Protein AF-A0A2R5L8W6-F1 (afdb_monomer)

pLDDT: mean 77.62, std 15.62, range [35.34, 93.81]

Solvent-accessible surface area (backbone atoms only — not comparable to full-atom values): 10850 Å² total; per-residue (Å²): 130,84,73,68,53,49,71,61,76,49,50,45,57,88,49,76,45,37,37,31,41,40,37,32,35,54,76,73,83,66,64,42,39,27,33,34,40,26,25,71,45,68,29,75,45,96,88,33,14,47,24,44,33,36,30,36,27,50,77,56,80,77,64,93,88,50,77,56,64,68,46,95,62,47,77,46,25,40,72,29,39,31,31,50,84,51,70,56,38,39,36,39,35,35,91,88,49,34,57,28,39,36,34,74,76,45,78,44,87,76,43,31,38,24,29,41,38,33,53,35,80,48,97,57,76,28,49,38,36,35,34,44,70,54,44,70,83,68,76,52,54,70,70,58,48,52,55,54,44,46,52,48,53,54,49,43,53,59,54,54,69,72,49,64,74,73,75,61,67,43,76,44,73,28,60,48,88,82,56,67,78,77,80,51,60,71,59,35,51,55,38,22,60,62,70,74,113

Organism: NCBI:txid34597

Secondary structure (DSSP, 8-state):
-----HHHHT--TT---EEEEEEE--SS-PPTT-EEEEESS-TTSTT-EEEEEEEE-------SS------SS-EEEEEEEEEESSSSEEEEEETTTEEEEEEEEEEETTTEEEEEEEETT-SSEEEEEEEES-GGGGT--HHHHHHHHHHHHHHHHHHHTTS-TTTT---EE-S-TTS-SPPPHHHHHHHHHHTT-

Sequence (197 aa):
TDTLEGKKSIGSQDENAIYKLQISTQDGHVEPCLFMSAPNKDPSEEEGADYLWGYKGHMTHE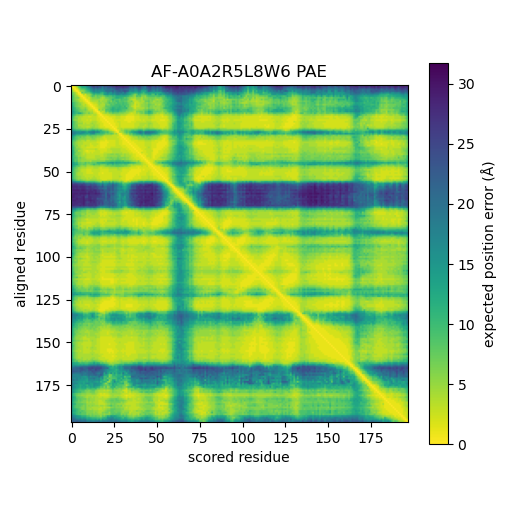ACGHTYYITNGSWYGMIGKVRFENNENITYENNEHGNTTIKLLYYIDRICYVSLRFGGNYNGTYLDLWKYTNPDETGIDWRTQLKKYKCCSDAFQVELAKFPKCPRTEVNDVENSLCGTYPNLTYVSELAELGQQ

Nearest PDB structures (foldseek):
  1gm6-assembly1_A  TM=6.056E-01  e=4.583E-04  Sus scrofa
  2rd7-assembly1_C  TM=6.405E-01  e=3.869E-03  unclassified
  1obu-assembly1_B  TM=6.167E-01  e=5.994E-03  Homarus gammarus
  1s2p-assembly1_B  TM=6.120E-01  e=6.686E-03  Homarus gammarus
  1h91-assembly1_A  TM=5.935E-01  e=6.686E-03  Homarus gammarus

Foldseek 3Di:
DPLPQPQQQLHALPDFWKKWWFKKLDDAEDAARKIKHRFNHRQAPPVGTKIKIWGFADDDDDDPPGDYGHDPRDIAMAIWGWHDPDRFWIWIADDPFGTKIWGWDDDDGQAKTWIWIDDGPDDDIMIIIIGMDCCVVVVDDPVVSVVVNVVRVVSSVVVLVVDDPVVHRDMDRSDDPSSPDDDTPVVSVVNRVVVVD

Radius of gyration: 16.29 Å; Cα contacts (8 Å, |Δi|>4): 423; chains: 1; bounding box: 47×41×40 Å

InterPro domains:
  IPR012674 Calycin [G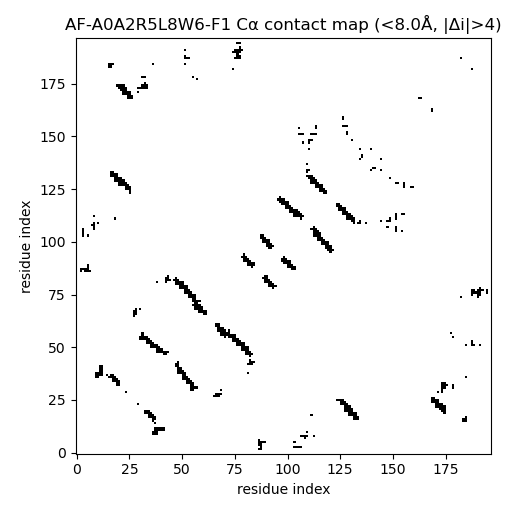3DSA:2.40.128.20] (1-180)

Mean predicted aligned error: 8.38 Å

Structure (mmCIF, N/CA/C/O backbone):
data_AF-A0A2R5L8W6-F1
#
_entry.id   AF-A0A2R5L8W6-F1
#
loop_
_atom_site.group_PDB
_atom_site.id
_atom_site.type_symbol
_atom_site.label_atom_id
_atom_site.label_alt_id
_atom_site.label_comp_id
_atom_site.label_asym_id
_atom_site.label_entity_id
_atom_site.label_seq_id
_atom_site.pdbx_PDB_ins_code
_atom_site.Cartn_x
_atom_site.Cartn_y
_atom_site.Cartn_z
_atom_site.occupancy
_atom_site.B_iso_or_equiv
_atom_site.auth_seq_id
_atom_site.auth_comp_id
_atom_site.auth_asym_id
_atom_site.auth_atom_id
_atom_site.pdbx_PDB_model_num
ATOM 1 N N . THR A 1 1 ? -21.621 -6.095 -10.387 1.00 35.34 1 THR A N 1
ATOM 2 C CA . THR A 1 1 ? -20.324 -5.407 -10.501 1.00 35.34 1 THR A CA 1
ATOM 3 C C . THR A 1 1 ? -20.011 -4.909 -9.122 1.00 35.34 1 THR A C 1
ATOM 5 O O . THR A 1 1 ? -20.560 -3.891 -8.726 1.00 35.34 1 THR A O 1
ATOM 8 N N . ASP A 1 2 ? -19.261 -5.696 -8.354 1.00 41.53 2 ASP A N 1
ATOM 9 C CA . ASP A 1 2 ? -18.829 -5.271 -7.025 1.00 41.53 2 ASP A CA 1
ATOM 10 C C . ASP A 1 2 ? -17.912 -4.072 -7.238 1.00 41.53 2 ASP A C 1
ATOM 12 O O . ASP A 1 2 ? -16.816 -4.202 -7.783 1.00 41.53 2 ASP A O 1
ATOM 16 N N . THR A 1 3 ? -18.419 -2.879 -6.941 1.00 51.47 3 THR A N 1
ATOM 17 C CA . THR A 1 3 ? -17.609 -1.669 -6.880 1.00 51.47 3 THR A CA 1
ATOM 18 C C . THR A 1 3 ? -16.516 -1.954 -5.866 1.00 51.47 3 THR A C 1
ATOM 20 O O . THR A 1 3 ? -16.817 -2.121 -4.688 1.00 51.47 3 THR A O 1
ATOM 23 N N . LEU A 1 4 ? -15.269 -2.094 -6.318 1.00 59.22 4 LEU A N 1
ATOM 24 C CA . LEU A 1 4 ? -14.115 -2.126 -5.427 1.00 59.22 4 LEU A CA 1
ATOM 25 C C . LEU A 1 4 ? -14.164 -0.823 -4.628 1.00 59.22 4 LEU A C 1
ATOM 27 O O . LEU A 1 4 ? -13.947 0.253 -5.176 1.00 59.22 4 LEU A O 1
ATOM 31 N N . GLU A 1 5 ? -14.576 -0.902 -3.366 1.00 66.19 5 GLU A N 1
ATOM 32 C CA . GLU A 1 5 ? -14.831 0.286 -2.560 1.00 66.19 5 GLU A CA 1
ATOM 33 C C . GLU A 1 5 ? -13.496 0.883 -2.115 1.00 66.19 5 GLU A C 1
ATOM 35 O O . GLU A 1 5 ? -12.939 0.476 -1.094 1.00 66.19 5 GLU A O 1
ATOM 40 N N . GLY A 1 6 ? -13.001 1.873 -2.867 1.00 61.97 6 GLY A N 1
ATOM 41 C CA . GLY A 1 6 ? -11.773 2.605 -2.543 1.00 61.97 6 GLY A CA 1
ATOM 42 C C . GLY A 1 6 ? -11.716 3.102 -1.100 1.00 61.97 6 GLY A C 1
ATOM 43 O O . GLY A 1 6 ? -10.672 3.058 -0.458 1.00 61.97 6 GLY A O 1
ATOM 44 N N . LYS A 1 7 ? -12.873 3.483 -0.549 1.00 65.62 7 LYS A N 1
ATOM 45 C CA . LYS A 1 7 ? -13.021 3.885 0.855 1.00 65.62 7 LYS A CA 1
ATOM 46 C C . LYS A 1 7 ? -12.620 2.806 1.855 1.00 65.62 7 LYS A C 1
ATOM 48 O O . LYS A 1 7 ? -12.016 3.131 2.867 1.00 65.62 7 LYS A O 1
ATOM 53 N N . LYS A 1 8 ? -12.929 1.537 1.591 1.00 72.00 8 LYS A N 1
ATOM 54 C CA . LYS A 1 8 ? -12.602 0.458 2.531 1.00 72.00 8 LYS A CA 1
ATOM 55 C C . LYS A 1 8 ? -11.127 0.061 2.453 1.00 72.00 8 LYS A C 1
ATOM 57 O O . LYS A 1 8 ? -10.540 -0.304 3.468 1.00 72.00 8 LYS A O 1
ATOM 62 N N . SER A 1 9 ? -10.494 0.172 1.282 1.00 70.00 9 SER A N 1
ATOM 63 C CA . SER A 1 9 ? -9.119 -0.314 1.098 1.00 70.00 9 SER A CA 1
ATOM 64 C C . SER A 1 9 ? -8.057 0.462 1.862 1.00 70.00 9 SER A C 1
ATOM 66 O O . SER A 1 9 ? -7.001 -0.093 2.148 1.00 70.00 9 SER A O 1
ATOM 68 N N . ILE A 1 10 ? -8.319 1.731 2.164 1.00 76.12 10 ILE A N 1
ATOM 69 C CA . ILE A 1 10 ? -7.374 2.606 2.860 1.00 76.12 10 ILE A CA 1
ATOM 70 C C . ILE A 1 10 ? -7.565 2.595 4.380 1.00 76.12 10 ILE A C 1
ATOM 72 O O . ILE A 1 10 ? -6.779 3.219 5.078 1.00 76.12 10 ILE A O 1
ATOM 76 N N . GLY A 1 11 ? -8.566 1.873 4.895 1.00 77.00 11 GLY A N 1
ATOM 77 C CA . GLY A 1 11 ? -8.888 1.829 6.323 1.00 77.00 11 GLY A CA 1
ATOM 78 C C . GLY A 1 11 ? -9.613 3.081 6.830 1.00 77.00 11 GLY A C 1
ATOM 79 O O . GLY A 1 11 ? -9.975 3.975 6.065 1.00 77.00 11 GLY A O 1
ATOM 80 N N . SER A 1 12 ? -9.849 3.132 8.141 1.00 75.94 12 SER A N 1
ATOM 81 C CA . SER A 1 12 ? -10.493 4.262 8.829 1.00 75.94 12 SER A CA 1
ATOM 82 C C . SER A 1 12 ? -9.594 4.845 9.916 1.00 75.94 12 SER A C 1
ATOM 84 O O . SER A 1 12 ? -8.743 4.130 10.433 1.00 75.94 12 SER A O 1
ATOM 86 N N . GLN A 1 13 ? -9.846 6.091 10.327 1.00 74.56 13 GLN A N 1
ATOM 87 C CA . GLN A 1 13 ? -9.069 6.805 11.356 1.00 74.56 13 GLN A CA 1
ATOM 88 C C . GLN A 1 13 ? -8.919 6.051 12.691 1.00 74.56 13 GLN A C 1
ATOM 90 O O . GLN A 1 13 ? -7.954 6.267 13.414 1.00 74.56 13 GLN A O 1
ATOM 95 N N . ASP A 1 14 ? -9.867 5.166 13.017 1.00 75.94 14 ASP A N 1
ATOM 96 C CA . ASP A 1 14 ? -9.865 4.390 14.261 1.00 75.94 14 ASP A CA 1
ATOM 97 C C . ASP A 1 14 ? -8.990 3.120 14.169 1.00 75.94 14 ASP A C 1
ATOM 99 O O . ASP A 1 14 ? -8.867 2.373 15.142 1.00 75.94 14 ASP A O 1
ATOM 103 N N . GLU A 1 15 ? -8.401 2.833 13.002 1.00 75.06 15 GLU A N 1
ATOM 104 C CA . GLU A 1 15 ? -7.530 1.675 12.802 1.00 75.06 15 GLU A CA 1
ATOM 105 C C . GLU A 1 15 ? -6.086 2.003 13.189 1.00 75.06 15 GLU A C 1
ATOM 107 O O . GLU A 1 15 ? -5.440 2.852 12.583 1.00 75.06 15 GLU A O 1
ATOM 112 N N . ASN A 1 16 ? -5.536 1.254 14.149 1.00 71.19 16 ASN A N 1
ATOM 113 C CA . ASN A 1 16 ? -4.136 1.383 14.579 1.00 71.19 16 ASN A CA 1
ATOM 114 C C . ASN A 1 16 ? -3.141 0.607 13.699 1.00 71.19 16 ASN A C 1
ATOM 116 O O . ASN A 1 16 ? -1.963 0.472 14.040 1.00 71.19 16 ASN A O 1
ATOM 120 N N . ALA A 1 17 ? -3.615 0.044 12.592 1.00 75.94 17 ALA A N 1
ATOM 121 C CA . ALA A 1 17 ? -2.830 -0.784 11.695 1.00 75.94 17 ALA A CA 1
ATOM 122 C C . ALA A 1 17 ? -2.287 0.017 10.506 1.00 75.94 17 ALA A C 1
ATOM 124 O O . ALA A 1 17 ? -2.751 1.111 10.186 1.00 75.94 17 ALA A O 1
ATOM 125 N N . ILE A 1 18 ? -1.314 -0.573 9.817 1.00 86.38 18 ILE A N 1
ATOM 126 C CA . ILE A 1 18 ? -0.737 -0.023 8.590 1.00 86.38 18 ILE A CA 1
ATOM 127 C C . ILE A 1 18 ? -0.856 -1.050 7.461 1.00 86.38 18 ILE A C 1
ATOM 129 O O . ILE A 1 18 ? -0.941 -2.262 7.688 1.00 86.38 18 ILE A O 1
ATOM 133 N N . TYR A 1 19 ? -0.810 -0.564 6.229 1.00 89.25 19 TYR A N 1
ATOM 134 C CA . TYR A 1 19 ? -0.542 -1.378 5.057 1.00 89.25 19 TYR A CA 1
ATOM 135 C C . TYR A 1 19 ? 0.935 -1.264 4.705 1.00 89.25 19 TYR A C 1
ATOM 137 O O . TYR A 1 19 ? 1.461 -0.166 4.553 1.00 89.25 19 TYR A O 1
ATOM 145 N N . LYS A 1 20 ? 1.601 -2.403 4.552 1.00 89.94 20 LYS A N 1
ATOM 146 C CA . LYS A 1 20 ? 2.987 -2.499 4.086 1.00 89.94 20 LYS A CA 1
ATOM 147 C C . LYS A 1 20 ? 3.027 -2.924 2.628 1.00 89.94 20 LYS A C 1
ATOM 149 O O . LYS A 1 20 ? 2.280 -3.824 2.221 1.00 89.94 20 LYS A O 1
ATOM 154 N N . LEU A 1 21 ? 3.911 -2.304 1.860 1.00 90.75 21 LEU A N 1
ATOM 155 C CA . LEU A 1 21 ? 4.176 -2.707 0.491 1.00 90.75 21 LEU A CA 1
ATOM 156 C C . LEU A 1 21 ? 4.924 -4.039 0.537 1.00 90.75 21 LEU A C 1
ATOM 158 O O . LEU A 1 21 ? 5.962 -4.164 1.182 1.00 90.75 21 LEU A O 1
ATOM 162 N N . GLN A 1 22 ? 4.349 -5.063 -0.082 1.00 87.88 22 GLN A N 1
ATOM 163 C CA . GLN A 1 22 ? 4.981 -6.377 -0.197 1.00 87.88 22 GLN A CA 1
ATOM 164 C C . GLN A 1 22 ? 5.775 -6.453 -1.481 1.00 87.88 22 GLN A C 1
ATOM 166 O O . GLN A 1 22 ? 6.941 -6.821 -1.485 1.00 87.88 22 GLN A O 1
ATOM 171 N N . ILE A 1 23 ? 5.096 -6.131 -2.576 1.00 87.25 23 ILE A N 1
ATOM 172 C CA . ILE A 1 23 ? 5.604 -6.338 -3.915 1.00 87.25 23 ILE A CA 1
ATOM 173 C C . ILE A 1 23 ? 5.269 -5.106 -4.735 1.00 87.25 23 ILE A C 1
ATOM 175 O O . ILE A 1 23 ? 4.120 -4.667 -4.723 1.00 87.25 23 ILE A O 1
ATOM 179 N N . SER A 1 24 ? 6.247 -4.590 -5.469 1.00 88.12 24 SER A N 1
ATOM 180 C CA . SER A 1 24 ? 6.031 -3.541 -6.460 1.00 88.12 24 SER A CA 1
ATOM 181 C C . SER A 1 24 ? 6.732 -3.883 -7.759 1.00 88.12 24 SER A C 1
ATOM 183 O O . SER A 1 24 ? 7.790 -4.514 -7.763 1.00 88.12 24 SER A O 1
ATOM 185 N N . THR A 1 25 ? 6.131 -3.445 -8.858 1.00 86.38 25 THR A N 1
ATOM 186 C CA . THR A 1 25 ? 6.745 -3.482 -10.181 1.00 86.38 25 THR A CA 1
ATOM 187 C C . THR A 1 25 ? 7.478 -2.200 -10.557 1.00 86.38 25 THR A C 1
ATOM 189 O O . THR A 1 25 ? 7.752 -1.971 -11.735 1.00 86.38 25 THR A O 1
ATOM 192 N N . GLN A 1 26 ? 7.671 -1.285 -9.609 1.00 80.19 26 GLN A N 1
ATOM 193 C CA . GLN A 1 26 ? 8.419 -0.070 -9.874 1.00 80.19 26 GLN A CA 1
ATOM 194 C C . GLN A 1 26 ? 9.879 -0.404 -10.147 1.00 80.19 26 GLN A C 1
ATOM 196 O O . GLN A 1 26 ? 10.588 -0.910 -9.279 1.00 80.19 26 GLN A O 1
ATOM 201 N N . ASP A 1 27 ? 10.309 -0.080 -11.364 1.00 67.81 27 ASP A N 1
ATOM 202 C CA . ASP A 1 27 ? 11.699 -0.186 -11.775 1.00 67.81 27 ASP A CA 1
ATOM 203 C C . ASP A 1 27 ? 12.557 0.759 -10.909 1.00 67.81 27 ASP A C 1
ATOM 205 O O . ASP A 1 27 ? 12.287 1.961 -10.808 1.00 67.81 27 ASP A O 1
ATOM 209 N N . GLY A 1 28 ? 13.605 0.223 -10.280 1.00 64.31 28 GLY A N 1
ATOM 210 C CA . GLY A 1 28 ? 14.551 0.997 -9.471 1.00 64.31 28 GLY A CA 1
ATOM 211 C C . GLY A 1 28 ? 14.084 1.317 -8.042 1.00 64.31 28 GLY A C 1
ATOM 212 O O . GLY A 1 28 ? 13.810 0.418 -7.252 1.00 64.31 28 GLY A O 1
ATOM 213 N N . HIS A 1 29 ? 14.101 2.608 -7.696 1.00 66.81 29 HIS A N 1
ATOM 214 C CA . HIS A 1 29 ? 14.052 3.191 -6.346 1.00 66.81 29 HIS A CA 1
ATOM 215 C C . HIS A 1 29 ? 12.728 2.976 -5.588 1.00 66.81 29 HIS A C 1
ATOM 217 O O . HIS A 1 29 ? 11.960 3.916 -5.419 1.00 66.81 29 HIS A O 1
ATOM 223 N N . VAL A 1 30 ? 12.446 1.756 -5.131 1.00 74.56 30 VAL A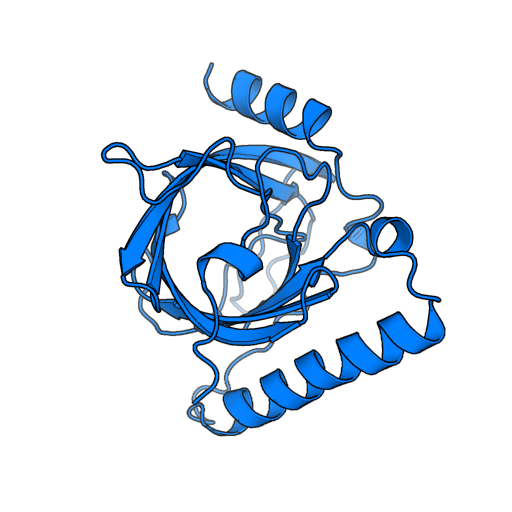 N 1
ATOM 224 C CA . VAL A 1 30 ? 11.365 1.505 -4.163 1.00 74.56 30 VAL A CA 1
ATOM 225 C C . VAL A 1 30 ? 11.926 1.570 -2.749 1.00 74.56 30 VAL A C 1
ATOM 227 O O . VAL A 1 30 ? 12.912 0.897 -2.438 1.00 74.56 30 VAL A O 1
ATOM 230 N N . GLU A 1 31 ? 11.299 2.365 -1.885 1.00 80.06 31 GLU A N 1
ATOM 231 C CA . GLU A 1 31 ? 11.703 2.481 -0.490 1.00 80.06 31 GLU A CA 1
ATOM 232 C C . GLU A 1 31 ? 11.573 1.125 0.223 1.00 80.06 31 GLU A C 1
ATOM 234 O O . GLU A 1 31 ? 10.502 0.506 0.211 1.00 80.06 31 GLU A O 1
ATOM 239 N N . PRO A 1 32 ? 12.638 0.644 0.884 1.00 78.88 32 PRO A N 1
ATOM 240 C CA . PRO A 1 32 ? 12.580 -0.612 1.610 1.00 78.88 32 PRO A CA 1
ATOM 241 C C . PRO A 1 32 ? 11.611 -0.519 2.788 1.00 78.88 32 PRO A C 1
ATOM 243 O O . PRO A 1 32 ? 11.616 0.450 3.550 1.00 78.88 32 PRO A O 1
ATOM 246 N N . CYS A 1 33 ? 10.816 -1.572 2.985 1.00 83.75 33 CYS A N 1
ATOM 247 C CA . CYS A 1 33 ? 9.858 -1.648 4.086 1.00 83.75 33 CYS A CA 1
ATOM 248 C C . CYS A 1 33 ? 8.840 -0.495 4.092 1.00 83.75 33 CYS A C 1
ATOM 250 O O . CYS A 1 33 ? 8.447 -0.025 5.162 1.00 83.75 33 CYS A O 1
ATOM 252 N N . LEU A 1 34 ? 8.450 -0.008 2.910 1.00 89.06 34 LEU A N 1
ATOM 253 C CA . LEU A 1 34 ? 7.462 1.055 2.769 1.00 89.06 34 LEU A CA 1
ATOM 254 C C . LEU A 1 34 ? 6.128 0.653 3.414 1.00 89.06 34 LEU A C 1
ATOM 256 O O . LEU A 1 34 ? 5.626 -0.460 3.220 1.00 89.06 34 LEU A O 1
ATOM 260 N N . PHE A 1 35 ? 5.528 1.580 4.151 1.00 90.75 35 PHE A N 1
ATOM 261 C CA . PHE A 1 35 ? 4.197 1.434 4.719 1.00 90.75 35 PHE A CA 1
ATOM 262 C C . PHE A 1 35 ? 3.395 2.733 4.655 1.00 90.75 35 PHE A C 1
ATOM 264 O O . PHE A 1 35 ? 3.945 3.826 4.519 1.00 90.75 35 PHE A O 1
ATOM 271 N N . MET A 1 36 ? 2.083 2.597 4.821 1.00 91.94 36 MET A N 1
ATOM 272 C CA . MET A 1 36 ? 1.131 3.692 4.976 1.00 91.94 36 MET A CA 1
ATOM 273 C C . MET A 1 36 ? 0.079 3.352 6.034 1.00 91.94 36 MET A C 1
ATOM 275 O O . MET A 1 36 ? -0.317 2.193 6.177 1.00 91.94 36 MET A O 1
ATOM 279 N N . SER A 1 37 ? -0.381 4.354 6.770 1.00 90.50 37 SER A N 1
ATOM 280 C CA . SER A 1 37 ? -1.506 4.249 7.693 1.00 90.50 37 SER A CA 1
ATOM 281 C C . SER A 1 37 ? -2.836 4.481 6.988 1.00 90.50 37 SER A C 1
ATOM 283 O O . SER A 1 37 ? -2.893 4.979 5.861 1.00 90.50 37 SER A O 1
ATOM 285 N N . ALA A 1 38 ? -3.914 4.193 7.713 1.00 88.88 38 ALA A N 1
ATOM 286 C CA . ALA A 1 38 ? -5.205 4.775 7.400 1.00 88.88 38 ALA A CA 1
ATOM 287 C C . ALA A 1 38 ? -5.172 6.312 7.521 1.00 88.88 38 ALA A C 1
ATOM 289 O O . ALA A 1 38 ? -4.348 6.854 8.273 1.00 88.88 38 ALA A O 1
ATOM 290 N N . PRO A 1 39 ? -6.033 7.026 6.778 1.00 89.44 39 PRO A N 1
ATOM 291 C CA . PRO A 1 39 ? -6.153 8.472 6.895 1.00 89.44 39 PRO A CA 1
ATOM 292 C C . PRO A 1 39 ? -6.717 8.891 8.257 1.00 89.44 39 PRO A C 1
ATOM 294 O O . PRO A 1 39 ? -7.518 8.176 8.858 1.00 89.44 39 PRO A O 1
ATOM 297 N N . ASN A 1 40 ? -6.359 10.092 8.710 1.00 88.56 40 ASN A N 1
ATOM 298 C CA . ASN A 1 40 ? -6.799 10.652 9.990 1.00 88.56 40 ASN A CA 1
ATOM 299 C C . ASN A 1 40 ? -8.264 11.130 10.017 1.00 88.56 40 ASN A C 1
ATOM 301 O O . ASN A 1 40 ? -8.747 11.493 11.085 1.00 88.56 40 ASN A O 1
ATOM 305 N N . LYS A 1 41 ? -8.948 11.157 8.866 1.00 88.50 41 LYS A N 1
ATOM 306 C CA . LYS A 1 41 ? -10.378 11.472 8.687 1.00 88.50 41 LYS A CA 1
ATOM 307 C C . LYS A 1 41 ? -10.871 10.986 7.314 1.00 88.50 41 LYS A C 1
ATOM 309 O O . LYS A 1 41 ? -10.091 10.392 6.574 1.00 88.50 41 LYS A O 1
ATOM 314 N N . ASP A 1 42 ? -12.139 11.220 6.950 1.00 85.56 42 ASP A N 1
ATOM 315 C CA . ASP A 1 42 ? -12.671 10.826 5.629 1.00 85.56 42 ASP A CA 1
ATOM 316 C C . ASP A 1 42 ? -11.988 11.632 4.493 1.00 85.56 42 ASP A C 1
ATOM 318 O O . ASP A 1 42 ? -12.163 12.850 4.410 1.00 85.56 42 ASP A O 1
ATOM 322 N N . PRO A 1 43 ? -11.255 10.986 3.564 1.00 86.19 43 PRO A N 1
ATOM 323 C CA . PRO A 1 43 ? -10.575 11.669 2.454 1.00 86.19 43 PRO A CA 1
ATOM 324 C C . PRO A 1 43 ? -11.492 12.226 1.358 1.00 86.19 43 PRO A C 1
ATOM 326 O O . PRO A 1 43 ? -10.996 12.781 0.377 1.00 86.19 43 PRO A O 1
ATOM 329 N N . SER A 1 44 ? -12.808 12.018 1.458 1.00 83.19 44 SER A N 1
ATOM 330 C CA . SER A 1 44 ? -13.798 12.629 0.558 1.00 83.19 44 SER A CA 1
ATOM 331 C C . SER A 1 44 ? -14.246 14.025 0.999 1.00 83.19 44 SER A C 1
ATOM 333 O O . SER A 1 44 ? -15.010 14.671 0.283 1.00 83.19 44 SER A O 1
ATOM 335 N N . GLU A 1 45 ? -13.771 14.506 2.151 1.00 82.50 45 GLU A N 1
ATOM 336 C CA . GLU A 1 45 ? -13.925 15.904 2.550 1.00 82.50 45 GLU A CA 1
ATOM 337 C C . GLU A 1 45 ? -13.106 16.846 1.648 1.00 82.50 45 GLU A C 1
ATOM 339 O O . GLU A 1 45 ? -12.088 16.454 1.080 1.00 82.50 45 GLU A O 1
ATOM 344 N N . GLU A 1 46 ? -13.532 18.111 1.542 1.00 76.00 46 GLU A N 1
ATOM 345 C CA . GLU A 1 46 ? -13.009 19.107 0.586 1.00 76.00 46 GLU A CA 1
ATOM 346 C C . GLU A 1 46 ? -11.480 19.292 0.645 1.00 76.00 46 GLU A C 1
ATOM 348 O O . GLU A 1 46 ? -10.826 19.495 -0.377 1.00 76.00 46 GLU A O 1
ATOM 353 N N . GLU A 1 47 ? -10.883 19.165 1.829 1.00 82.94 47 GLU A N 1
ATOM 354 C CA . GLU A 1 47 ? -9.442 19.357 2.027 1.00 82.94 47 GLU A CA 1
ATOM 355 C C . GLU A 1 47 ? -8.605 18.084 1.785 1.00 82.94 47 GLU A C 1
ATOM 357 O O . GLU A 1 47 ? -7.374 18.168 1.641 1.00 82.94 47 GLU A O 1
ATOM 362 N N . GLY A 1 48 ? -9.255 16.920 1.679 1.00 88.12 48 GLY A N 1
ATOM 363 C CA . GLY A 1 48 ? -8.639 15.601 1.827 1.00 88.12 48 GLY A CA 1
ATOM 364 C C . GLY A 1 48 ? -8.391 15.227 3.287 1.00 88.12 48 GLY A C 1
ATOM 365 O O . GLY A 1 48 ? -8.823 15.925 4.204 1.00 88.12 48 GLY A O 1
ATOM 366 N N . ALA A 1 49 ? -7.670 14.131 3.499 1.00 91.62 49 ALA A N 1
ATOM 367 C CA . ALA A 1 49 ? -7.232 13.683 4.816 1.00 91.62 49 ALA A CA 1
ATOM 368 C C . ALA A 1 49 ? -5.714 13.524 4.845 1.00 91.62 49 ALA A C 1
ATOM 370 O O . ALA A 1 49 ? -5.102 13.216 3.820 1.00 91.62 49 ALA A O 1
ATOM 371 N N . ASP A 1 50 ? -5.109 13.702 6.012 1.00 93.12 50 ASP A N 1
ATOM 372 C CA . ASP A 1 50 ? -3.696 13.393 6.170 1.00 93.12 50 ASP A CA 1
ATOM 373 C C . ASP A 1 50 ? -3.539 11.893 6.412 1.00 93.12 50 ASP A C 1
ATOM 375 O O . ASP A 1 50 ? -4.376 11.253 7.053 1.00 93.12 50 ASP A O 1
ATOM 379 N N . TYR A 1 51 ? -2.454 11.322 5.910 1.00 92.31 51 TYR A N 1
ATOM 380 C CA . TYR A 1 51 ? -2.065 9.950 6.206 1.00 92.31 51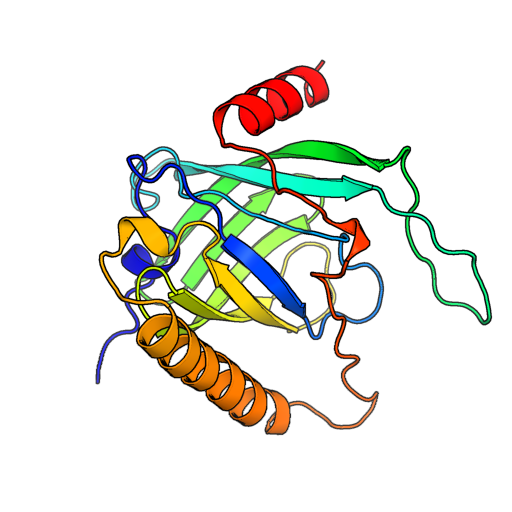 TYR A CA 1
ATOM 381 C C . TYR A 1 51 ? -0.592 9.919 6.594 1.00 92.31 51 TYR A C 1
ATOM 383 O O . TYR A 1 51 ? 0.215 10.729 6.125 1.00 92.31 51 TYR A O 1
ATOM 391 N N . LEU A 1 52 ? -0.242 8.975 7.460 1.00 91.88 52 LEU A N 1
ATOM 392 C CA . LEU A 1 52 ? 1.140 8.711 7.808 1.00 91.88 52 LEU A CA 1
ATOM 393 C C . LEU A 1 52 ? 1.700 7.690 6.836 1.00 91.88 52 LEU A C 1
ATOM 395 O O . LEU A 1 52 ? 1.047 6.710 6.477 1.00 91.88 52 LEU A O 1
ATOM 399 N N . TRP A 1 53 ? 2.942 7.886 6.442 1.00 91.69 53 TRP A N 1
ATOM 400 C CA . TRP A 1 53 ? 3.678 6.897 5.681 1.00 91.69 53 TRP A CA 1
ATOM 401 C C . TRP A 1 53 ? 5.135 6.932 6.076 1.00 91.69 53 TRP A C 1
ATOM 403 O O . TRP A 1 53 ? 5.601 7.848 6.754 1.00 91.69 53 TRP A O 1
ATOM 413 N N . GLY A 1 54 ? 5.855 5.899 5.689 1.00 89.12 54 GLY A N 1
ATOM 414 C CA . GLY A 1 54 ? 7.241 5.797 6.069 1.00 89.12 54 GLY A CA 1
ATOM 415 C C . GLY A 1 54 ? 7.891 4.556 5.523 1.00 89.12 54 GLY A C 1
ATOM 416 O O . GLY A 1 54 ? 7.258 3.700 4.912 1.00 89.12 54 GLY A O 1
ATOM 417 N N . TYR A 1 55 ? 9.183 4.464 5.764 1.00 87.19 55 TYR A N 1
ATOM 418 C CA . TYR A 1 55 ? 10.004 3.364 5.302 1.00 87.19 55 TYR A CA 1
ATOM 419 C C . TYR A 1 55 ? 11.168 3.168 6.264 1.00 87.19 55 TYR A C 1
ATOM 421 O O . TYR A 1 55 ? 11.428 4.003 7.140 1.00 87.19 55 TYR A O 1
ATOM 429 N N . LYS A 1 56 ? 11.869 2.046 6.130 1.00 83.81 56 LYS A N 1
ATOM 430 C CA . LYS A 1 56 ? 13.035 1.761 6.962 1.00 83.81 56 LYS A CA 1
ATOM 431 C C . LYS A 1 56 ? 14.293 1.836 6.132 1.00 83.81 56 LYS A C 1
ATOM 433 O O . LYS A 1 56 ? 14.420 1.133 5.139 1.00 83.81 56 LYS A O 1
ATOM 438 N N . GLY A 1 57 ? 15.257 2.624 6.579 1.00 70.44 57 GLY A N 1
ATOM 439 C CA . GLY A 1 57 ? 16.573 2.666 5.960 1.00 70.44 57 GLY A CA 1
ATOM 440 C C . GLY A 1 57 ? 17.291 1.326 5.997 1.00 70.44 57 GLY A C 1
ATOM 441 O O . GLY A 1 57 ? 17.578 0.851 7.089 1.00 70.44 57 GLY A O 1
ATOM 442 N N . HIS A 1 58 ? 17.661 0.732 4.860 1.00 57.69 58 HIS A N 1
ATOM 443 C CA . HIS A 1 58 ? 18.480 -0.489 4.843 1.00 57.69 58 HIS A CA 1
ATOM 444 C C . HIS A 1 58 ? 19.533 -0.500 3.735 1.00 57.69 58 HIS A C 1
ATOM 446 O O . HIS A 1 58 ? 19.208 -0.272 2.583 1.00 57.69 58 HIS A O 1
ATOM 452 N N . MET A 1 59 ? 20.786 -0.837 4.083 1.00 56.31 59 MET A N 1
ATOM 453 C CA . MET A 1 59 ? 21.916 -0.950 3.147 1.00 56.31 59 MET A CA 1
ATOM 454 C C . MET A 1 59 ? 21.765 -1.997 2.042 1.00 56.31 59 MET A C 1
ATOM 456 O O . MET A 1 59 ? 21.573 -3.155 2.393 1.00 56.31 59 MET A O 1
ATOM 460 N N . THR A 1 60 ? 22.112 -1.657 0.786 1.00 42.12 60 THR A N 1
ATOM 461 C CA . THR A 1 60 ? 22.970 -2.504 -0.084 1.00 42.12 60 THR A CA 1
ATOM 462 C C . THR A 1 60 ? 23.871 -1.680 -1.027 1.00 42.12 60 THR A C 1
ATOM 464 O O . THR A 1 60 ? 23.607 -0.523 -1.330 1.00 42.12 60 THR A O 1
ATOM 467 N N . HIS A 1 61 ? 25.000 -2.285 -1.403 1.00 38.06 61 HIS A N 1
ATOM 468 C CA . HIS A 1 61 ? 26.113 -1.759 -2.200 1.00 38.06 61 HIS A CA 1
ATOM 469 C C . HIS A 1 61 ? 25.756 -1.622 -3.692 1.00 38.06 61 HIS A C 1
ATOM 471 O O . HIS A 1 61 ? 25.024 -2.454 -4.222 1.00 38.06 61 HIS A O 1
ATOM 477 N N . GLU A 1 62 ? 26.325 -0.631 -4.385 1.00 38.84 62 GLU A N 1
ATOM 478 C CA . GLU A 1 62 ? 26.193 -0.498 -5.840 1.00 38.84 62 GLU A CA 1
ATOM 479 C C . GLU A 1 62 ? 27.046 -1.569 -6.541 1.00 38.84 62 GLU A C 1
ATOM 481 O O . GLU A 1 62 ? 28.277 -1.553 -6.489 1.00 38.84 62 GLU A O 1
ATOM 486 N N . ALA A 1 63 ? 26.388 -2.517 -7.205 1.00 36.03 63 ALA A N 1
ATOM 487 C CA . ALA A 1 63 ? 27.016 -3.441 -8.138 1.00 36.03 63 ALA A CA 1
ATOM 488 C C . ALA A 1 63 ? 26.221 -3.412 -9.448 1.00 36.03 63 ALA A C 1
ATOM 490 O O . ALA A 1 63 ? 25.012 -3.620 -9.450 1.00 36.03 63 ALA A O 1
ATOM 491 N N . CYS A 1 64 ? 26.905 -3.158 -10.565 1.00 41.41 64 CYS A N 1
ATOM 492 C CA . CYS A 1 64 ? 26.329 -3.218 -11.914 1.00 41.41 64 CYS A CA 1
ATOM 493 C C . CYS A 1 64 ? 25.232 -2.178 -12.251 1.00 41.41 64 CYS A C 1
ATOM 495 O O . CYS A 1 64 ? 24.393 -2.459 -13.099 1.00 41.41 64 CYS A O 1
ATOM 497 N N . GLY A 1 65 ? 25.267 -0.967 -11.679 1.00 39.00 65 GLY A N 1
ATOM 498 C CA . GLY A 1 65 ? 24.457 0.167 -12.164 1.00 39.00 65 GLY A CA 1
ATOM 499 C C . GLY A 1 65 ? 23.025 0.254 -11.625 1.00 39.00 65 GLY A C 1
ATOM 500 O O . GLY A 1 65 ? 22.192 0.923 -12.230 1.00 39.00 65 GLY A O 1
ATOM 501 N N . HIS A 1 66 ? 22.742 -0.400 -10.497 1.00 41.03 66 HIS A N 1
ATOM 502 C CA . HIS A 1 66 ? 21.484 -0.261 -9.765 1.00 41.03 66 HIS A CA 1
ATOM 503 C C . HIS A 1 66 ? 21.743 0.411 -8.411 1.00 41.03 66 HIS A C 1
ATOM 505 O O . HIS A 1 66 ? 22.558 -0.067 -7.618 1.00 41.03 66 HIS A O 1
ATOM 511 N N . THR A 1 67 ? 21.053 1.525 -8.159 1.00 39.19 67 THR A N 1
ATOM 512 C CA . THR A 1 67 ? 21.178 2.324 -6.936 1.00 39.19 67 THR A CA 1
ATOM 513 C C . THR A 1 67 ? 20.203 1.822 -5.878 1.00 39.19 67 THR A C 1
ATOM 515 O O . THR A 1 67 ? 18.999 1.781 -6.117 1.00 39.19 67 THR A O 1
ATOM 518 N N . TYR A 1 68 ? 20.702 1.523 -4.682 1.00 41.72 68 TYR A N 1
ATOM 519 C CA . TYR A 1 68 ? 19.869 1.239 -3.513 1.00 41.72 68 TYR A CA 1
ATOM 520 C C . TYR A 1 68 ? 20.243 2.196 -2.373 1.00 41.72 68 TYR A C 1
ATOM 522 O O . TYR A 1 68 ? 21.416 2.521 -2.181 1.00 41.72 68 TYR A O 1
ATOM 530 N N . TYR A 1 69 ? 19.239 2.698 -1.646 1.00 39.81 69 TYR A N 1
ATOM 531 C CA . TYR A 1 69 ? 19.415 3.700 -0.589 1.00 39.81 69 TYR A CA 1
ATOM 532 C C . TYR A 1 69 ? 19.898 3.092 0.719 1.00 39.81 69 TYR A C 1
ATOM 534 O O . TYR A 1 69 ? 19.491 1.999 1.086 1.00 39.81 69 TYR A O 1
ATOM 542 N N . ILE A 1 70 ? 20.701 3.852 1.468 1.00 47.47 70 ILE A N 1
ATOM 543 C CA . ILE A 1 70 ? 21.139 3.501 2.818 1.00 47.47 70 ILE A CA 1
ATOM 544 C C . ILE A 1 70 ? 20.888 4.673 3.762 1.00 47.47 70 ILE A C 1
ATOM 546 O O . ILE A 1 70 ? 21.509 5.725 3.631 1.00 47.47 70 ILE A O 1
ATOM 550 N N . THR A 1 71 ? 20.104 4.420 4.802 1.00 50.75 71 THR A N 1
ATOM 551 C CA . THR A 1 71 ? 20.131 5.142 6.078 1.00 50.75 71 THR A CA 1
ATOM 552 C C . THR A 1 71 ? 20.391 4.142 7.222 1.00 50.75 71 THR A C 1
ATOM 554 O O . THR A 1 71 ? 20.419 2.932 6.999 1.00 50.75 71 THR A O 1
ATOM 557 N N . ASN A 1 72 ? 20.683 4.639 8.428 1.00 57.97 72 ASN A N 1
ATOM 558 C CA . ASN A 1 72 ? 21.182 3.970 9.655 1.00 57.97 72 ASN A CA 1
ATOM 559 C C . ASN A 1 72 ? 20.389 2.758 10.223 1.00 57.97 72 ASN A C 1
ATOM 561 O O . ASN A 1 72 ? 20.601 2.396 11.382 1.00 57.97 72 ASN A O 1
ATOM 565 N N . GLY A 1 73 ? 19.489 2.123 9.469 1.00 72.19 73 GLY A N 1
ATOM 566 C CA . GLY A 1 73 ? 18.582 1.105 10.006 1.00 72.19 73 GLY A CA 1
ATOM 567 C C . GLY A 1 73 ? 17.333 1.683 10.673 1.00 72.19 73 GLY A C 1
ATOM 568 O O . GLY A 1 73 ? 16.499 0.905 11.142 1.00 72.19 73 GLY A O 1
ATOM 569 N N . SER A 1 74 ? 17.207 3.013 10.755 1.00 80.56 74 SER A N 1
ATOM 570 C CA . SER A 1 74 ? 16.074 3.666 11.405 1.00 80.56 74 SER A CA 1
ATOM 571 C C . SER A 1 74 ? 14.855 3.746 10.503 1.00 80.56 74 SER A C 1
ATOM 573 O O . SER A 1 74 ? 14.936 3.741 9.272 1.00 80.56 74 SER A O 1
ATOM 575 N N . TRP A 1 75 ? 13.711 3.846 11.166 1.00 84.75 75 TRP A N 1
ATOM 576 C CA . TRP A 1 75 ? 12.454 4.217 10.551 1.00 84.75 75 TRP A CA 1
ATOM 577 C C . TRP A 1 75 ? 12.426 5.714 10.259 1.00 84.75 75 TRP A C 1
ATOM 579 O O . TRP A 1 75 ? 12.883 6.523 11.066 1.00 84.75 75 TRP A O 1
ATOM 589 N N . TYR A 1 76 ? 11.851 6.046 9.114 1.00 84.25 76 TYR A N 1
ATOM 590 C CA . TYR A 1 76 ? 11.512 7.396 8.696 1.00 84.25 76 TYR A CA 1
ATOM 591 C C . TYR A 1 76 ? 9.997 7.457 8.560 1.00 84.25 76 TYR A C 1
ATOM 593 O O . TYR A 1 76 ? 9.399 6.546 7.988 1.00 84.25 76 TYR A O 1
ATOM 601 N N . GLY A 1 77 ? 9.387 8.495 9.121 1.00 86.88 77 GLY A N 1
ATOM 602 C CA . GLY A 1 77 ? 7.952 8.746 9.060 1.00 86.88 77 GLY A CA 1
ATOM 603 C C . GLY A 1 77 ? 7.705 10.129 8.482 1.00 86.88 77 GLY A C 1
ATOM 604 O O . GLY A 1 77 ? 8.483 11.045 8.730 1.00 86.88 77 GLY A O 1
ATOM 605 N N . MET A 1 78 ? 6.650 10.266 7.692 1.00 89.81 78 MET A N 1
ATOM 606 C CA . MET A 1 78 ? 6.243 11.498 7.027 1.00 89.81 78 MET A CA 1
ATOM 607 C C . MET A 1 78 ? 4.717 11.582 6.996 1.00 89.81 78 MET A C 1
ATOM 609 O O . MET A 1 78 ? 4.013 10.572 7.081 1.00 89.81 78 MET A O 1
ATOM 613 N N . ILE A 1 79 ? 4.212 12.803 6.839 1.00 91.62 79 ILE A N 1
ATOM 614 C CA . ILE A 1 79 ? 2.796 13.074 6.590 1.00 91.62 79 ILE A CA 1
ATOM 615 C C . ILE A 1 79 ? 2.622 13.342 5.096 1.00 91.62 79 ILE A C 1
ATOM 617 O O . ILE A 1 79 ? 3.382 14.107 4.499 1.00 91.62 79 ILE A O 1
ATOM 621 N N . GLY A 1 80 ? 1.620 12.711 4.497 1.00 92.25 80 GLY A N 1
ATOM 622 C CA . GLY A 1 80 ? 1.118 13.064 3.174 1.00 92.25 80 GLY A CA 1
ATOM 623 C C . GLY A 1 80 ? -0.370 13.394 3.230 1.00 92.25 80 GLY A C 1
ATOM 624 O O . GLY A 1 80 ? -1.009 13.269 4.275 1.00 92.25 80 GLY A O 1
ATOM 625 N N . LYS A 1 81 ? -0.932 13.775 2.084 1.00 93.69 81 LYS A N 1
ATOM 626 C CA . LYS A 1 81 ? -2.371 13.975 1.901 1.00 93.69 81 LYS A CA 1
ATOM 627 C C . LYS A 1 81 ? -2.962 12.918 0.991 1.00 93.69 81 LYS A C 1
ATOM 629 O O . LYS A 1 81 ? -2.366 12.556 -0.014 1.00 93.69 81 LYS A O 1
ATOM 634 N N . VAL A 1 82 ? -4.153 12.446 1.321 1.00 92.00 82 VAL A N 1
ATOM 635 C CA . VAL A 1 82 ? -4.927 11.516 0.504 1.00 92.00 82 VAL A CA 1
ATOM 636 C C . VAL A 1 82 ? -6.298 12.104 0.193 1.00 92.00 82 VAL A C 1
ATOM 638 O O . VAL A 1 82 ? -6.908 12.778 1.027 1.00 92.00 82 VAL A O 1
ATOM 641 N N . ARG A 1 83 ? -6.776 11.877 -1.032 1.00 90.12 83 ARG A N 1
ATOM 642 C CA . ARG A 1 83 ? -8.073 12.349 -1.533 1.00 90.12 83 ARG A CA 1
ATOM 643 C C . ARG A 1 83 ? -8.758 11.287 -2.378 1.00 90.12 83 ARG A C 1
ATOM 645 O O . ARG A 1 83 ? -8.102 10.555 -3.120 1.00 90.12 83 ARG A O 1
ATOM 652 N N . PHE A 1 84 ? -10.086 11.265 -2.324 1.00 84.31 84 PHE A N 1
ATOM 653 C CA . PHE A 1 84 ? -10.897 10.556 -3.313 1.00 84.31 84 PHE A CA 1
ATOM 654 C C . PHE A 1 84 ? -11.219 11.477 -4.486 1.00 84.31 84 PHE A C 1
ATOM 656 O O . PHE A 1 84 ? -11.904 12.481 -4.315 1.00 84.31 84 PHE A O 1
ATOM 663 N N . GLU A 1 85 ? -10.768 11.121 -5.687 1.00 72.94 85 GLU A N 1
ATOM 664 C CA . GLU A 1 85 ? -11.203 11.819 -6.906 1.00 72.94 85 GLU A CA 1
ATOM 665 C C . GLU A 1 85 ? -12.577 11.318 -7.367 1.00 72.94 85 GLU A C 1
ATOM 667 O O . GLU A 1 85 ? -13.407 12.073 -7.870 1.00 72.94 85 GLU A O 1
ATOM 672 N N . ASN A 1 86 ? -12.815 10.019 -7.192 1.00 71.06 86 ASN A N 1
ATOM 673 C CA . ASN A 1 86 ? -14.072 9.326 -7.444 1.00 71.06 86 ASN A CA 1
ATOM 674 C C . ASN A 1 86 ? -14.086 8.016 -6.624 1.00 71.06 86 ASN A C 1
ATOM 676 O O . ASN A 1 86 ? -13.169 7.751 -5.848 1.00 71.06 86 ASN A O 1
ATOM 680 N N . ASN A 1 87 ? -15.108 7.170 -6.785 1.00 67.12 87 ASN A N 1
ATOM 681 C CA . ASN A 1 87 ? -15.195 5.892 -6.059 1.00 67.12 87 ASN A CA 1
ATOM 682 C C . ASN A 1 87 ? -14.151 4.837 -6.494 1.00 67.12 87 ASN A C 1
ATOM 684 O O . ASN A 1 87 ? -14.127 3.753 -5.913 1.00 67.12 87 ASN A O 1
ATOM 688 N N . GLU A 1 88 ? -13.319 5.119 -7.502 1.00 73.12 88 GLU A N 1
ATOM 689 C CA . GLU A 1 88 ? -12.386 4.159 -8.116 1.00 73.12 88 GLU A CA 1
ATOM 690 C C . GLU A 1 88 ? -10.905 4.545 -7.954 1.00 73.12 88 GLU A C 1
ATOM 692 O O . GLU A 1 88 ? -10.044 3.661 -7.940 1.00 73.12 88 GLU A O 1
ATOM 697 N N . ASN A 1 89 ? -10.614 5.842 -7.821 1.00 84.38 89 ASN A N 1
ATOM 698 C CA . ASN A 1 89 ? -9.271 6.409 -7.791 1.00 84.38 89 ASN A CA 1
ATOM 699 C C . ASN A 1 89 ? -9.007 7.131 -6.467 1.00 84.38 89 ASN A C 1
ATOM 701 O O . ASN A 1 89 ? -9.797 7.968 -6.016 1.00 84.38 89 ASN A O 1
ATOM 705 N N . ILE A 1 90 ? -7.845 6.838 -5.893 1.00 88.44 90 ILE A N 1
ATOM 706 C CA . ILE A 1 90 ? -7.335 7.448 -4.669 1.00 88.44 90 ILE A CA 1
ATOM 707 C C . ILE A 1 90 ? -6.055 8.191 -5.025 1.00 88.44 90 ILE A C 1
ATOM 709 O O . ILE A 1 90 ? -5.129 7.580 -5.553 1.00 88.44 90 ILE A O 1
ATOM 713 N N . THR A 1 91 ? -5.976 9.479 -4.723 1.00 91.44 91 THR A N 1
ATOM 714 C CA . THR A 1 91 ? -4.766 10.268 -4.969 1.00 91.44 91 THR A CA 1
ATOM 715 C C . THR A 1 91 ? -4.036 10.512 -3.659 1.00 91.44 91 THR A C 1
ATOM 717 O O . THR A 1 91 ? -4.623 11.035 -2.715 1.00 91.44 91 THR A O 1
ATOM 720 N N . TYR A 1 92 ? -2.764 10.124 -3.619 1.00 91.56 92 TYR A N 1
ATOM 721 C CA . TYR A 1 92 ? -1.819 10.352 -2.533 1.00 91.56 92 TYR A CA 1
ATOM 722 C C . TYR A 1 92 ? -0.791 11.399 -2.965 1.00 91.56 92 TYR A C 1
ATOM 724 O O . TYR A 1 92 ? -0.138 11.252 -3.998 1.00 91.56 92 TYR A O 1
ATOM 732 N N . GLU A 1 93 ? -0.635 12.434 -2.155 1.00 92.31 93 GLU A N 1
ATOM 733 C CA . GLU A 1 93 ? 0.255 13.574 -2.346 1.00 92.31 93 GLU A CA 1
ATOM 734 C C . GLU A 1 93 ? 1.279 13.618 -1.208 1.00 92.31 93 GLU A C 1
ATOM 736 O O . GLU A 1 93 ? 0.919 13.641 -0.028 1.00 92.31 93 GLU A O 1
ATOM 741 N N . ASN A 1 94 ? 2.565 13.630 -1.552 1.00 88.06 94 ASN A N 1
ATOM 742 C CA . ASN A 1 94 ? 3.651 13.901 -0.611 1.00 88.06 94 ASN A CA 1
ATOM 743 C C . ASN A 1 94 ? 4.880 14.471 -1.339 1.00 88.06 94 ASN A C 1
ATOM 745 O O . ASN A 1 94 ? 4.992 14.380 -2.561 1.00 88.06 94 ASN A O 1
ATOM 749 N N . ASN A 1 95 ? 5.809 15.057 -0.582 1.00 82.88 95 ASN A N 1
ATOM 750 C CA . ASN A 1 95 ? 6.971 15.754 -1.142 1.00 82.88 95 ASN A CA 1
ATOM 751 C C . ASN A 1 95 ? 7.953 14.829 -1.882 1.00 82.88 95 ASN A C 1
ATOM 753 O O . ASN A 1 95 ? 8.593 15.270 -2.833 1.00 82.88 95 ASN A O 1
ATOM 757 N N . GLU A 1 96 ? 8.059 13.562 -1.477 1.00 82.50 96 GLU A N 1
ATOM 758 C CA . GLU A 1 96 ? 9.004 12.599 -2.062 1.00 82.50 96 GLU A CA 1
ATOM 759 C C . GLU A 1 96 ? 8.488 12.047 -3.401 1.00 82.50 96 GLU A C 1
ATOM 761 O O . GLU A 1 96 ? 9.203 11.964 -4.403 1.00 82.50 96 GLU A O 1
ATOM 766 N N . HIS A 1 97 ? 7.204 11.703 -3.449 1.00 82.56 97 HIS A N 1
ATOM 767 C CA . HIS A 1 97 ? 6.590 10.975 -4.556 1.00 82.56 97 HIS A CA 1
ATOM 768 C C . HIS A 1 97 ? 5.728 11.853 -5.466 1.00 82.56 97 HIS A C 1
ATOM 770 O O . HIS A 1 97 ? 5.327 11.402 -6.542 1.00 82.56 97 HIS A O 1
ATOM 776 N N . GLY A 1 98 ? 5.445 13.094 -5.068 1.00 88.00 98 GLY A N 1
ATOM 777 C CA . GLY A 1 98 ? 4.486 13.964 -5.740 1.00 88.00 98 GLY A CA 1
ATOM 778 C C . GLY A 1 98 ? 3.057 13.423 -5.640 1.00 88.00 98 GLY A C 1
ATOM 779 O O . GLY A 1 98 ? 2.706 12.711 -4.699 1.00 88.00 98 GLY A O 1
ATOM 780 N N . ASN A 1 99 ? 2.232 13.747 -6.638 1.00 91.81 99 ASN A N 1
ATOM 781 C CA . ASN A 1 99 ? 0.825 13.339 -6.694 1.00 91.81 99 ASN A CA 1
ATOM 782 C C . ASN A 1 99 ? 0.672 12.007 -7.424 1.00 91.81 99 ASN A C 1
ATOM 784 O O . ASN A 1 99 ? 0.608 11.967 -8.654 1.00 91.81 99 ASN A O 1
ATOM 788 N N . THR A 1 100 ? 0.609 10.922 -6.664 1.00 91.06 100 THR A N 1
ATOM 789 C CA . THR A 1 100 ? 0.388 9.567 -7.177 1.00 91.06 100 THR A CA 1
ATOM 790 C C . THR A 1 100 ? -1.087 9.194 -7.113 1.00 91.06 100 THR A C 1
ATOM 792 O O . THR A 1 100 ? -1.728 9.346 -6.078 1.00 91.06 100 THR A O 1
ATOM 795 N N . THR A 1 101 ? -1.629 8.660 -8.201 1.00 91.62 101 THR A N 1
ATOM 796 C CA . THR A 1 101 ? -2.992 8.128 -8.240 1.00 91.62 101 THR A CA 1
ATOM 797 C C . THR A 1 101 ? -2.942 6.610 -8.212 1.00 91.62 101 THR A C 1
ATOM 799 O O . THR A 1 101 ? -2.179 5.976 -8.943 1.00 91.62 101 THR A O 1
ATOM 802 N N . ILE A 1 102 ? -3.774 6.029 -7.357 1.00 90.81 102 ILE A N 1
ATOM 803 C CA . ILE A 1 102 ? -3.916 4.600 -7.145 1.00 90.81 102 ILE A CA 1
ATOM 804 C C . ILE A 1 102 ? -5.309 4.170 -7.596 1.00 90.81 102 ILE A C 1
ATOM 806 O O . ILE A 1 102 ? -6.322 4.698 -7.138 1.00 90.81 102 ILE A O 1
ATOM 810 N N . LYS A 1 103 ? -5.351 3.166 -8.470 1.00 90.88 103 LYS A N 1
ATOM 811 C CA . LYS A 1 103 ? -6.562 2.456 -8.877 1.00 90.88 103 LYS A CA 1
ATOM 812 C C . LYS A 1 103 ? -6.544 1.047 -8.306 1.00 90.88 103 LYS A C 1
ATOM 814 O O . LYS A 1 103 ? -5.614 0.284 -8.560 1.00 90.88 103 LYS A O 1
ATOM 819 N N . LEU A 1 104 ? -7.590 0.671 -7.580 1.00 89.69 104 LEU A N 1
ATOM 820 C CA . LEU A 1 104 ? -7.706 -0.683 -7.042 1.00 89.69 104 LEU A CA 1
ATOM 821 C C . LEU A 1 104 ? -8.080 -1.684 -8.130 1.00 89.69 104 LEU A C 1
ATOM 823 O O . LEU A 1 104 ? -8.997 -1.457 -8.920 1.00 89.69 104 LEU A O 1
ATOM 827 N N . LEU A 1 105 ? -7.389 -2.820 -8.127 1.00 90.50 105 LEU A N 1
ATOM 828 C CA . LEU A 1 105 ? -7.685 -3.964 -8.989 1.00 90.50 105 LEU A CA 1
ATOM 829 C C . LEU A 1 105 ? -8.296 -5.126 -8.207 1.00 90.50 105 LEU A C 1
ATOM 831 O O . LEU A 1 105 ? -9.120 -5.870 -8.735 1.00 90.50 105 LEU A O 1
ATOM 835 N N . TYR A 1 106 ? -7.888 -5.292 -6.950 1.00 90.44 106 TYR A N 1
ATOM 836 C CA . TYR A 1 106 ? -8.373 -6.351 -6.077 1.00 90.44 106 TYR A CA 1
ATOM 837 C C . TYR A 1 106 ? -8.233 -5.929 -4.619 1.00 90.44 106 TYR A C 1
ATOM 839 O O . TYR A 1 106 ? -7.273 -5.250 -4.261 1.00 90.44 106 TYR A O 1
ATOM 847 N N . TYR A 1 107 ? -9.162 -6.343 -3.765 1.00 89.06 107 TYR A N 1
ATOM 848 C CA . TYR A 1 107 ? -9.147 -5.974 -2.356 1.00 89.06 107 TYR A CA 1
ATOM 849 C C . TYR A 1 107 ? -9.835 -7.035 -1.502 1.00 89.06 107 TYR A C 1
ATOM 851 O O . TYR A 1 107 ? -10.895 -7.551 -1.857 1.00 89.06 107 TYR A O 1
ATOM 859 N N . ILE A 1 108 ? -9.224 -7.342 -0.360 1.00 88.25 108 ILE A N 1
ATOM 860 C CA . ILE A 1 108 ? -9.849 -8.086 0.727 1.00 88.25 108 ILE A CA 1
ATOM 861 C C . ILE A 1 108 ? -9.659 -7.277 2.002 1.00 88.25 108 ILE A C 1
ATOM 863 O O . ILE A 1 108 ? -8.526 -7.035 2.431 1.00 88.25 108 ILE A O 1
ATOM 867 N N . ASP A 1 109 ? -10.787 -6.924 2.613 1.00 84.19 109 ASP A N 1
ATOM 868 C CA . ASP A 1 109 ? -10.848 -6.110 3.820 1.00 84.19 109 ASP A CA 1
ATOM 869 C C . ASP A 1 109 ? -9.915 -6.594 4.926 1.00 84.19 109 ASP A C 1
ATOM 871 O O . ASP A 1 109 ? -9.924 -7.777 5.277 1.00 84.19 109 ASP A O 1
ATOM 875 N N . ARG A 1 110 ? -9.083 -5.659 5.410 1.00 82.69 110 ARG A N 1
ATOM 876 C CA . ARG A 1 110 ? -8.051 -5.843 6.443 1.00 82.69 110 ARG A CA 1
ATOM 877 C C . ARG A 1 110 ? -7.111 -7.031 6.216 1.00 82.69 110 ARG A C 1
ATOM 879 O O . ARG A 1 110 ? -6.573 -7.601 7.163 1.00 82.69 110 ARG A O 1
ATOM 886 N N . ILE A 1 111 ? -6.893 -7.420 4.958 1.00 87.31 111 ILE A N 1
ATOM 887 C CA . ILE A 1 111 ? -5.897 -8.435 4.592 1.00 87.31 111 ILE A CA 1
ATOM 888 C C . ILE A 1 111 ? -4.899 -7.854 3.593 1.00 87.31 111 ILE A C 1
ATOM 890 O O . ILE A 1 111 ? -3.691 -7.886 3.842 1.00 87.31 111 ILE A O 1
ATOM 894 N N . CYS A 1 112 ? -5.380 -7.364 2.450 1.00 89.75 112 CYS A N 1
ATOM 895 C CA . CYS A 1 112 ? -4.524 -6.927 1.349 1.00 89.75 112 CYS A CA 1
ATOM 896 C C . CYS A 1 112 ? -5.304 -6.214 0.248 1.00 89.75 112 CYS A C 1
ATOM 898 O O . CYS A 1 112 ? -6.513 -6.401 0.092 1.00 89.75 112 CYS A O 1
ATOM 900 N N . TYR A 1 113 ? -4.577 -5.470 -0.579 1.00 92.00 113 TYR A N 1
ATOM 901 C CA . TYR A 1 113 ? -5.082 -4.977 -1.852 1.00 92.00 113 TYR A CA 1
ATOM 902 C C . TYR A 1 113 ? -4.007 -5.013 -2.935 1.00 92.00 113 TYR A C 1
ATOM 904 O O . TYR A 1 113 ? -2.809 -4.983 -2.654 1.00 92.00 113 TYR A O 1
ATOM 912 N N . VAL A 1 114 ? -4.469 -5.098 -4.179 1.00 92.69 114 VAL A N 1
ATOM 913 C CA . VAL A 1 114 ? -3.668 -4.982 -5.396 1.00 92.69 114 VAL A CA 1
ATOM 914 C C . VAL A 1 114 ? -4.095 -3.712 -6.105 1.00 92.69 114 VAL A C 1
ATOM 916 O O . VAL A 1 114 ? -5.295 -3.487 -6.301 1.00 92.69 114 VAL A O 1
ATOM 919 N N . SER A 1 115 ? -3.130 -2.901 -6.513 1.00 92.56 115 SER A N 1
ATOM 920 C CA . SER A 1 115 ? -3.411 -1.620 -7.143 1.00 92.56 115 SER A CA 1
ATOM 921 C C . SER A 1 115 ? -2.491 -1.304 -8.313 1.00 92.56 115 SER A C 1
ATOM 923 O O . SER A 1 115 ? -1.360 -1.775 -8.382 1.00 92.56 115 SER A O 1
ATOM 925 N N . LEU A 1 116 ? -2.998 -0.484 -9.235 1.00 92.44 116 LEU A N 1
ATOM 926 C CA . LEU A 1 116 ? -2.186 0.255 -10.195 1.00 92.44 116 LEU A CA 1
ATOM 927 C C . LEU A 1 116 ? -1.877 1.624 -9.620 1.00 92.44 116 LEU A C 1
ATOM 929 O O . LEU A 1 116 ? -2.800 2.352 -9.265 1.00 92.44 116 LEU A O 1
ATOM 933 N N . ARG A 1 117 ? -0.606 1.993 -9.600 1.00 91.06 117 ARG A N 1
ATOM 934 C CA . ARG A 1 117 ? -0.127 3.322 -9.251 1.00 91.06 117 ARG A CA 1
ATOM 935 C C . ARG A 1 117 ? 0.438 4.006 -10.489 1.00 91.06 117 ARG A C 1
ATOM 937 O O . ARG A 1 117 ? 1.189 3.398 -11.248 1.00 91.06 117 ARG A O 1
ATOM 944 N N . PHE A 1 118 ? 0.077 5.263 -10.700 1.00 90.19 118 PHE A N 1
ATOM 945 C CA . PHE A 1 118 ? 0.570 6.089 -11.802 1.00 90.19 118 PHE A CA 1
ATOM 946 C C . PHE A 1 118 ? 0.637 7.562 -11.385 1.00 90.19 118 PHE A C 1
ATOM 948 O O . PHE A 1 118 ? 0.047 7.963 -10.382 1.00 90.19 118 PHE A O 1
ATOM 955 N N . GLY A 1 119 ? 1.361 8.373 -12.156 1.00 88.25 119 GLY A N 1
ATOM 956 C CA . GLY A 1 119 ? 1.604 9.779 -11.829 1.00 88.25 119 GLY A CA 1
ATOM 957 C C . GLY A 1 119 ? 2.756 9.970 -10.840 1.00 88.25 119 GLY A C 1
ATOM 958 O O . GLY A 1 119 ? 3.635 9.118 -10.714 1.00 88.25 119 GLY A O 1
ATOM 959 N N . GLY A 1 120 ? 2.748 11.101 -10.142 1.00 85.50 120 GLY A N 1
ATOM 960 C CA . GLY A 1 120 ? 3.813 11.516 -9.237 1.00 85.50 120 GLY A CA 1
ATOM 961 C C . GLY A 1 120 ? 5.098 11.897 -9.965 1.00 85.50 120 GLY A C 1
ATOM 962 O O . GLY A 1 120 ? 5.090 12.250 -11.144 1.00 85.50 120 GLY A O 1
ATOM 963 N N . ASN A 1 121 ? 6.217 11.776 -9.258 1.00 82.88 121 ASN A N 1
ATOM 964 C CA . ASN A 1 121 ? 7.562 11.984 -9.800 1.00 82.88 121 ASN A CA 1
ATOM 965 C C . ASN A 1 121 ? 8.054 10.791 -10.650 1.00 82.88 121 ASN A C 1
ATOM 967 O O . ASN A 1 121 ? 9.241 10.699 -10.964 1.00 82.88 121 ASN A O 1
ATOM 971 N N . TYR A 1 122 ? 7.160 9.867 -11.020 1.00 77.38 122 TYR A N 1
ATOM 972 C CA . TYR A 1 122 ? 7.497 8.629 -11.708 1.00 77.38 122 TYR A CA 1
ATOM 973 C C . TYR A 1 122 ? 7.052 8.620 -13.173 1.00 77.38 122 TYR A C 1
ATOM 975 O O . TYR A 1 122 ? 5.956 9.059 -13.517 1.00 77.38 122 TYR A O 1
ATOM 983 N N . ASN A 1 123 ? 7.870 8.016 -14.037 1.00 72.81 123 ASN A N 1
ATOM 984 C CA . ASN A 1 123 ? 7.581 7.858 -15.464 1.00 72.81 123 ASN A CA 1
ATOM 985 C C . ASN A 1 123 ? 7.040 6.455 -15.777 1.00 72.81 123 ASN A C 1
ATOM 987 O O . ASN A 1 123 ? 7.648 5.704 -16.539 1.00 72.81 123 ASN A O 1
ATOM 991 N N . GLY A 1 124 ? 5.900 6.082 -15.189 1.00 82.56 124 GLY A N 1
ATOM 992 C CA . GLY A 1 124 ? 5.331 4.759 -15.430 1.00 82.56 124 GLY A CA 1
ATOM 993 C C . GLY A 1 124 ? 3.988 4.488 -14.768 1.00 82.56 124 GLY A C 1
ATOM 994 O O . GLY A 1 124 ? 3.422 5.309 -14.048 1.00 82.56 124 GLY A O 1
ATOM 995 N N . THR A 1 125 ? 3.473 3.297 -15.055 1.00 88.50 125 THR A N 1
ATOM 996 C CA . THR A 1 125 ? 2.390 2.667 -14.302 1.00 88.50 125 THR A CA 1
ATOM 997 C C . THR A 1 125 ? 2.965 1.435 -13.633 1.00 88.50 125 THR A C 1
ATOM 999 O O . THR A 1 125 ? 3.623 0.635 -14.298 1.00 88.50 125 THR A O 1
ATOM 1002 N N . TYR A 1 126 ? 2.703 1.279 -12.343 1.00 88.69 126 TYR A N 1
ATOM 1003 C CA . TYR A 1 126 ? 3.238 0.196 -11.531 1.00 88.69 126 TYR A CA 1
ATOM 1004 C C . TYR A 1 126 ? 2.112 -0.567 -10.856 1.00 88.69 126 TYR A C 1
ATOM 1006 O O . TYR A 1 126 ? 1.075 -0.005 -10.520 1.00 88.69 126 TYR A O 1
ATOM 1014 N N . LEU A 1 127 ? 2.313 -1.862 -10.691 1.00 92.06 127 LEU A N 1
ATOM 1015 C CA . LEU A 1 127 ? 1.448 -2.766 -9.972 1.00 92.06 127 LEU A CA 1
ATOM 1016 C C . LEU A 1 127 ? 2.040 -2.997 -8.584 1.00 92.06 127 LEU A C 1
ATOM 1018 O O . LEU A 1 127 ? 3.185 -3.436 -8.459 1.00 92.06 127 LEU A O 1
ATOM 1022 N N . ASP A 1 128 ? 1.231 -2.755 -7.562 1.00 92.31 128 ASP A N 1
ATOM 1023 C CA . ASP A 1 128 ? 1.625 -2.895 -6.168 1.00 92.31 128 ASP A CA 1
ATOM 1024 C C . ASP A 1 128 ? 0.718 -3.915 -5.457 1.00 92.31 128 ASP A C 1
ATOM 102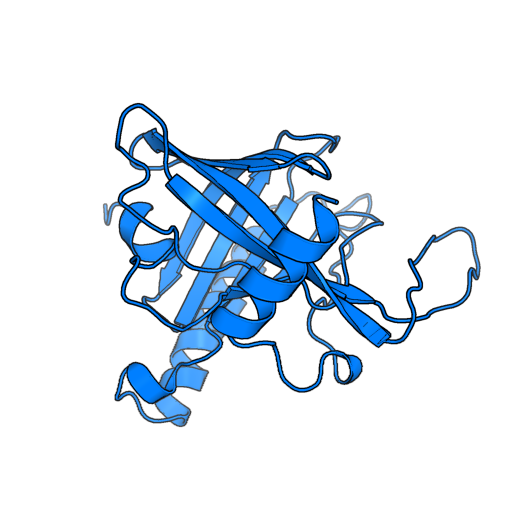6 O O . ASP A 1 128 ? -0.496 -3.966 -5.681 1.00 92.31 128 ASP A O 1
ATOM 1030 N N . LEU A 1 129 ? 1.308 -4.732 -4.583 1.00 93.06 129 LEU A N 1
ATOM 1031 C CA . LEU A 1 129 ? 0.608 -5.595 -3.631 1.00 93.06 129 LEU A CA 1
ATOM 1032 C C . LEU A 1 129 ? 0.892 -5.102 -2.217 1.00 93.06 129 LEU A C 1
ATOM 1034 O O . LEU A 1 129 ? 2.031 -5.143 -1.745 1.00 93.06 129 LEU A O 1
ATOM 1038 N N . TRP A 1 130 ? -0.168 -4.719 -1.520 1.00 92.19 130 TRP A N 1
ATOM 1039 C CA . TRP A 1 130 ? -0.121 -4.228 -0.151 1.00 92.19 130 TRP A CA 1
ATOM 1040 C C . TRP A 1 130 ? -0.730 -5.241 0.809 1.00 92.19 130 TRP A C 1
ATOM 1042 O O . TRP A 1 130 ? -1.707 -5.924 0.485 1.00 92.19 130 TRP A O 1
ATOM 1052 N N . LYS A 1 131 ? -0.166 -5.331 2.013 1.00 89.56 131 LYS A N 1
ATOM 1053 C CA . LYS A 1 131 ? -0.591 -6.261 3.065 1.00 89.56 131 LYS A CA 1
ATOM 1054 C C . LYS A 1 131 ? -0.852 -5.524 4.366 1.00 89.56 131 LYS A C 1
ATOM 1056 O O . LYS A 1 131 ? -0.051 -4.694 4.777 1.00 89.56 131 LYS A O 1
ATOM 1061 N N . TYR A 1 132 ? -1.937 -5.877 5.036 1.00 86.88 132 TYR A N 1
ATOM 1062 C CA . TYR A 1 132 ? -2.293 -5.334 6.342 1.00 86.88 132 TYR A CA 1
ATOM 1063 C C . TYR A 1 132 ? -1.401 -5.922 7.448 1.00 86.88 132 TYR A C 1
ATOM 1065 O O . TYR A 1 132 ? -1.115 -7.125 7.440 1.00 86.88 132 TYR A O 1
ATOM 1073 N N . THR A 1 133 ? -0.927 -5.098 8.386 1.00 77.19 133 THR 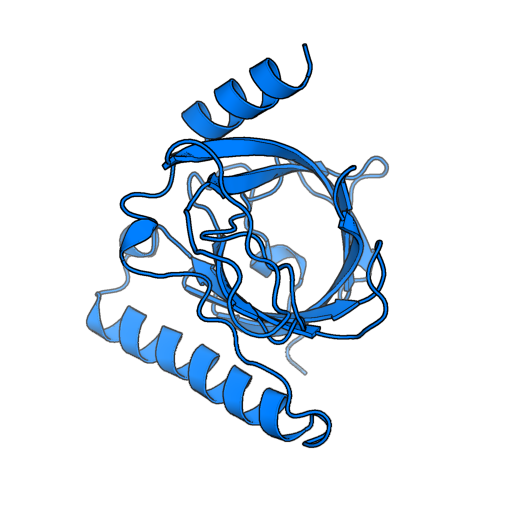A N 1
ATOM 1074 C CA . THR A 1 133 ? 0.021 -5.539 9.430 1.00 77.19 133 THR A CA 1
ATOM 1075 C C . THR A 1 133 ? -0.618 -6.127 10.675 1.00 77.19 133 THR A C 1
ATOM 1077 O O . THR A 1 133 ? 0.058 -6.891 11.362 1.00 77.19 133 THR A O 1
ATOM 1080 N N . ASN A 1 134 ? -1.888 -5.830 10.957 1.00 70.00 134 ASN A N 1
ATOM 1081 C CA . ASN A 1 134 ? -2.564 -6.299 12.167 1.00 70.00 134 ASN A CA 1
ATOM 1082 C C . ASN A 1 134 ? -3.793 -7.162 11.849 1.00 70.00 134 ASN A C 1
ATOM 1084 O O . ASN A 1 134 ? -4.933 -6.759 12.080 1.00 70.00 134 ASN A O 1
ATOM 1088 N N . PRO A 1 135 ? -3.601 -8.361 11.286 1.00 59.41 135 PRO A N 1
ATOM 1089 C CA . PRO A 1 135 ? -4.732 -9.183 10.910 1.00 59.41 135 PRO A CA 1
ATOM 1090 C C . PRO A 1 135 ? -5.404 -9.840 12.131 1.00 59.41 135 PRO A C 1
ATOM 1092 O O . PRO A 1 135 ? -6.514 -10.346 12.000 1.00 59.41 135 PRO A O 1
ATOM 1095 N N . ASP A 1 136 ? -4.805 -9.807 13.325 1.00 59.72 136 ASP A N 1
ATOM 1096 C CA . ASP A 1 136 ? -5.400 -10.381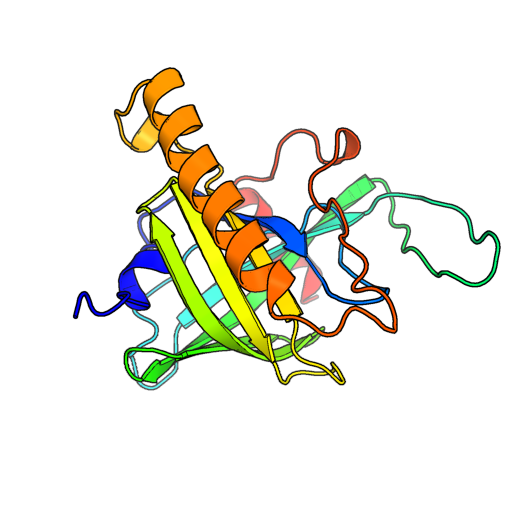 14.541 1.00 59.72 136 ASP A CA 1
ATOM 1097 C C . ASP A 1 136 ? -6.641 -9.599 15.011 1.00 59.72 136 ASP A C 1
ATOM 1099 O O . ASP A 1 136 ? -7.607 -10.197 15.492 1.00 59.72 136 ASP A O 1
ATOM 1103 N N . GLU A 1 137 ? -6.697 -8.289 14.752 1.00 62.28 137 GLU A N 1
ATOM 1104 C CA . GLU A 1 137 ? -7.889 -7.455 14.987 1.00 62.28 137 GLU A CA 1
ATOM 1105 C C . GLU A 1 137 ? -9.069 -7.794 14.064 1.00 62.28 137 GLU A C 1
ATOM 1107 O O . GLU A 1 137 ? -10.195 -7.348 14.290 1.00 62.28 137 GLU A O 1
ATOM 1112 N N . THR A 1 138 ? -8.859 -8.629 13.041 1.00 64.50 138 THR A N 1
ATOM 1113 C CA . THR A 1 138 ? -9.958 -9.107 12.190 1.00 64.50 138 THR A CA 1
ATOM 1114 C C . THR A 1 138 ? -10.789 -10.208 12.854 1.00 64.50 138 THR A C 1
ATOM 1116 O O . THR A 1 138 ? -11.864 -10.541 12.354 1.00 64.50 138 THR A O 1
ATOM 1119 N N . GLY A 1 139 ? -10.295 -10.816 13.943 1.00 70.94 139 GLY A N 1
ATOM 1120 C CA . GLY A 1 139 ? -10.911 -11.998 14.558 1.00 70.94 139 GLY A CA 1
ATOM 1121 C C . GLY A 1 139 ? -10.858 -13.258 13.679 1.00 70.94 139 GLY A C 1
ATOM 1122 O O . GLY A 1 139 ? -11.492 -14.264 13.998 1.00 70.94 139 GLY A O 1
ATOM 1123 N N . ILE A 1 140 ? -10.124 -13.215 12.561 1.00 78.00 140 ILE A N 1
ATOM 1124 C CA . ILE A 1 140 ? -9.949 -14.326 11.623 1.00 78.00 140 ILE A CA 1
ATOM 1125 C C . ILE A 1 140 ? -8.729 -15.142 12.051 1.00 78.00 140 ILE A C 1
ATOM 1127 O O . ILE A 1 140 ? -7.675 -14.582 12.332 1.00 78.00 140 ILE A O 1
ATOM 1131 N N . ASP A 1 141 ? -8.826 -16.471 12.041 1.00 85.44 141 ASP A N 1
ATOM 1132 C CA . ASP A 1 141 ? -7.687 -17.334 12.351 1.00 85.44 141 ASP A CA 1
ATOM 1133 C C . ASP A 1 141 ? -6.571 -17.245 11.290 1.00 85.44 141 ASP A C 1
ATOM 1135 O O . ASP A 1 141 ? -6.821 -17.041 10.097 1.00 85.44 141 ASP A O 1
ATOM 1139 N N . TRP A 1 142 ? -5.326 -17.485 11.707 1.00 81.75 142 TRP A N 1
ATOM 1140 C CA . TRP A 1 142 ? -4.146 -17.345 10.847 1.00 81.75 142 TRP A CA 1
ATOM 1141 C C . TRP A 1 142 ? -4.201 -18.177 9.551 1.00 81.75 142 TRP A C 1
ATOM 1143 O O . TRP A 1 142 ? -3.662 -17.753 8.526 1.00 81.75 142 TRP A O 1
ATOM 1153 N N . ARG A 1 143 ? -4.853 -19.355 9.541 1.00 85.50 143 ARG A N 1
ATOM 1154 C CA . ARG A 1 143 ? -4.952 -20.176 8.317 1.00 85.50 143 ARG A CA 1
ATOM 1155 C C . ARG A 1 143 ? -5.898 -19.535 7.322 1.00 85.50 143 ARG A C 1
ATOM 1157 O O . ARG A 1 143 ? -5.629 -19.553 6.119 1.00 85.50 143 ARG A O 1
ATOM 1164 N N . THR A 1 144 ? -7.008 -18.993 7.806 1.00 87.00 144 THR A N 1
ATOM 1165 C CA . THR A 1 144 ? -7.960 -18.271 6.965 1.00 87.00 144 THR A CA 1
ATOM 1166 C C . THR A 1 144 ? -7.352 -16.969 6.451 1.00 87.00 144 THR A C 1
ATOM 1168 O O . THR A 1 144 ? -7.485 -16.684 5.261 1.00 87.00 144 THR A O 1
ATOM 1171 N N . GLN A 1 145 ? -6.606 -16.236 7.283 1.00 83.88 145 GLN A N 1
ATOM 1172 C CA . GLN A 1 145 ? -5.848 -15.062 6.838 1.00 83.88 145 GLN A CA 1
ATOM 1173 C C . GLN A 1 145 ? -4.853 -15.421 5.724 1.00 83.88 145 GLN A C 1
ATOM 1175 O O . GLN A 1 145 ? -4.837 -14.769 4.682 1.00 83.88 145 GLN A O 1
ATOM 1180 N N . LEU A 1 146 ? -4.083 -16.504 5.889 1.00 85.81 146 LEU A N 1
ATOM 1181 C CA . LEU A 1 146 ? -3.127 -16.969 4.879 1.00 85.81 146 LEU A CA 1
ATOM 1182 C C . LEU A 1 146 ? -3.814 -17.326 3.553 1.00 85.81 146 LEU A C 1
ATOM 1184 O O . LEU A 1 146 ? -3.329 -16.958 2.484 1.00 85.81 146 LEU A O 1
ATOM 1188 N N . LYS A 1 147 ? -4.962 -18.013 3.610 1.00 89.38 147 LYS A N 1
ATOM 1189 C CA . LYS A 1 147 ? -5.762 -18.332 2.416 1.00 89.38 147 LYS A CA 1
ATOM 1190 C C . LYS A 1 147 ? -6.283 -17.073 1.725 1.00 89.38 147 LYS A C 1
ATOM 1192 O O . LYS A 1 147 ? -6.196 -16.986 0.506 1.00 89.38 147 LYS A O 1
ATOM 1197 N N . LYS A 1 148 ? -6.793 -16.101 2.487 1.00 89.88 148 LYS A N 1
ATOM 1198 C CA . LYS A 1 148 ? -7.256 -14.817 1.941 1.00 89.88 148 LYS A CA 1
ATOM 1199 C C . LYS A 1 148 ? -6.106 -14.039 1.303 1.00 89.88 148 LYS A C 1
ATOM 1201 O O . LYS A 1 148 ? -6.239 -13.578 0.176 1.00 89.88 148 LYS A O 1
ATOM 1206 N N . TYR A 1 149 ? -4.955 -13.969 1.969 1.00 89.88 149 TYR A N 1
ATOM 1207 C CA . TYR A 1 149 ? -3.768 -13.317 1.420 1.00 89.88 149 TYR A CA 1
ATOM 1208 C C . TYR A 1 149 ? -3.297 -13.983 0.122 1.00 89.88 149 TYR A C 1
ATOM 1210 O O . TYR A 1 149 ? -2.951 -13.295 -0.839 1.00 89.88 149 TYR A O 1
ATOM 1218 N N . LYS A 1 150 ? -3.366 -15.320 0.045 1.00 91.62 150 LYS A N 1
ATOM 1219 C CA . LYS A 1 150 ? -3.085 -16.050 -1.194 1.00 91.62 150 LYS A CA 1
ATOM 1220 C C . LYS A 1 150 ? -3.967 -15.573 -2.354 1.00 91.62 150 LYS A C 1
ATOM 1222 O O . LYS A 1 150 ? -3.448 -15.428 -3.451 1.00 91.62 150 LYS A O 1
ATOM 1227 N N . CYS A 1 151 ? -5.246 -15.265 -2.127 1.00 93.38 151 CYS A N 1
ATOM 1228 C CA . CYS A 1 151 ? -6.108 -14.722 -3.181 1.00 93.38 151 CYS A CA 1
ATOM 1229 C C . CYS A 1 151 ? -5.604 -13.373 -3.721 1.00 93.38 151 CYS A C 1
ATOM 1231 O O . CYS A 1 151 ? -5.643 -13.166 -4.928 1.00 93.38 151 CYS A O 1
ATOM 1233 N N . CYS A 1 152 ? -5.086 -12.480 -2.869 1.00 92.31 152 CYS A N 1
ATOM 1234 C CA . CYS A 1 152 ? -4.464 -11.237 -3.342 1.00 92.31 152 CYS A CA 1
ATOM 1235 C C . CYS A 1 152 ? -3.169 -11.493 -4.113 1.00 92.31 152 CYS A C 1
ATOM 1237 O O . CYS A 1 152 ? -2.930 -10.853 -5.130 1.00 92.31 152 CYS A O 1
ATOM 1239 N N . SER A 1 153 ? -2.344 -12.438 -3.653 1.00 92.06 153 SER A N 1
ATOM 1240 C CA . SER A 1 153 ? -1.123 -12.824 -4.365 1.00 92.06 153 SER A CA 1
ATOM 1241 C C . SER A 1 153 ? -1.441 -13.410 -5.745 1.00 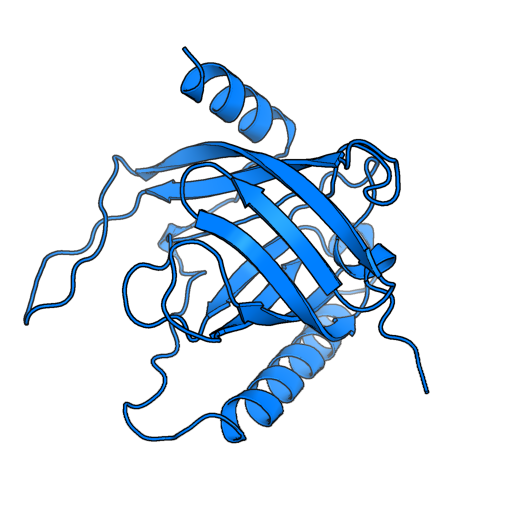92.06 153 SER A C 1
ATOM 1243 O O . SER A 1 153 ? -0.843 -12.997 -6.736 1.00 92.06 153 SER A O 1
ATOM 1245 N N . ASP A 1 154 ? -2.434 -14.298 -5.836 1.00 93.62 154 ASP A N 1
ATOM 1246 C CA . ASP A 1 154 ? -2.884 -14.878 -7.103 1.00 93.62 154 ASP A CA 1
ATOM 1247 C C . ASP A 1 154 ? -3.473 -13.783 -8.025 1.00 93.62 154 ASP A C 1
ATOM 1249 O O . ASP A 1 154 ? -3.152 -13.748 -9.214 1.00 93.62 154 ASP A O 1
ATOM 1253 N N . ALA A 1 155 ? -4.255 -12.837 -7.485 1.00 93.81 155 ALA A N 1
ATOM 1254 C CA . ALA A 1 155 ? -4.761 -11.684 -8.236 1.00 93.81 155 ALA A CA 1
ATOM 1255 C C . ALA A 1 155 ? -3.626 -10.786 -8.761 1.00 93.81 155 ALA A C 1
ATOM 1257 O O . ALA A 1 155 ? -3.633 -10.421 -9.935 1.00 93.81 155 ALA A O 1
ATOM 1258 N N . PHE A 1 156 ? -2.610 -10.498 -7.941 1.00 92.62 156 PHE A N 1
ATOM 1259 C CA . PHE A 1 156 ? -1.422 -9.758 -8.372 1.00 92.62 156 PHE A CA 1
ATOM 1260 C C . PHE A 1 156 ? -0.716 -10.461 -9.536 1.00 92.62 156 PHE A C 1
ATOM 1262 O O . PHE A 1 156 ? -0.376 -9.811 -10.516 1.00 92.62 156 PHE A O 1
ATOM 1269 N N . GLN A 1 157 ? -0.543 -11.787 -9.486 1.00 91.00 157 GLN A N 1
ATOM 1270 C CA . GLN A 1 157 ? 0.090 -12.535 -10.582 1.00 91.00 157 GLN A CA 1
ATOM 1271 C C . GLN A 1 157 ? -0.728 -12.484 -11.883 1.00 91.00 157 GLN A C 1
ATOM 1273 O O . GLN A 1 157 ? -0.154 -12.385 -12.970 1.00 91.00 157 GLN A O 1
ATOM 1278 N N . VAL A 1 158 ? -2.062 -12.522 -11.788 1.00 92.69 158 VAL A N 1
ATOM 1279 C CA . VAL A 1 158 ? -2.957 -12.370 -12.949 1.00 92.69 158 VAL A CA 1
ATOM 1280 C C . VAL A 1 158 ? -2.813 -10.986 -13.581 1.00 92.69 158 VAL A C 1
ATOM 1282 O O . VAL A 1 158 ? -2.755 -10.882 -14.806 1.00 92.69 158 VAL A O 1
ATOM 1285 N N . GLU A 1 159 ? -2.735 -9.933 -12.769 1.00 91.94 159 GLU A N 1
ATOM 1286 C CA . GLU A 1 159 ? -2.550 -8.564 -13.258 1.00 91.94 159 GLU A CA 1
ATOM 1287 C C . GLU A 1 159 ? -1.134 -8.340 -13.801 1.00 91.94 159 GLU A C 1
ATOM 1289 O O . GLU A 1 159 ? -0.984 -7.794 -14.892 1.00 91.94 159 GLU A O 1
ATOM 1294 N N . LEU A 1 160 ? -0.104 -8.861 -13.128 1.00 88.25 160 LEU A N 1
ATOM 1295 C CA . LEU A 1 160 ? 1.292 -8.808 -13.572 1.00 88.25 160 LEU A CA 1
ATOM 1296 C C . LEU A 1 160 ? 1.471 -9.449 -14.953 1.00 88.25 160 LEU A C 1
ATOM 1298 O O . LEU A 1 160 ? 2.212 -8.936 -15.786 1.00 88.25 160 LEU A O 1
ATOM 1302 N N . ALA A 1 161 ? 0.757 -10.540 -15.243 1.00 88.06 161 ALA A N 1
ATOM 1303 C CA . ALA A 1 161 ? 0.813 -11.197 -16.548 1.00 88.06 161 ALA A CA 1
ATOM 1304 C C . ALA A 1 161 ? 0.307 -10.318 -17.712 1.00 88.06 161 ALA A C 1
ATOM 1306 O O . ALA A 1 161 ? 0.589 -10.636 -18.872 1.00 88.06 161 ALA A O 1
ATOM 1307 N N . LYS A 1 162 ? -0.425 -9.232 -17.419 1.00 88.25 162 LYS A N 1
ATOM 1308 C CA . LYS A 1 162 ? -0.888 -8.243 -18.406 1.00 88.25 162 LYS A CA 1
ATOM 1309 C C . LYS A 1 162 ? 0.159 -7.162 -18.695 1.00 88.25 162 LYS A C 1
ATOM 1311 O O . LYS A 1 162 ? 0.015 -6.453 -19.689 1.00 88.25 162 LYS A O 1
ATOM 1316 N N . PHE A 1 163 ? 1.193 -7.030 -17.860 1.00 76.12 163 PHE A N 1
ATOM 1317 C CA . PHE A 1 163 ? 2.263 -6.055 -18.063 1.00 76.12 163 PHE A CA 1
ATOM 1318 C C . PHE A 1 163 ? 3.218 -6.488 -19.189 1.00 76.12 163 PHE A C 1
ATOM 1320 O O . PHE A 1 163 ? 3.388 -7.687 -19.448 1.00 76.12 163 PHE A O 1
ATOM 1327 N N . PRO A 1 164 ? 3.852 -5.527 -19.889 1.00 66.00 164 PRO A N 1
ATOM 1328 C CA . PRO A 1 164 ? 4.838 -5.830 -20.916 1.00 66.00 164 PRO A CA 1
ATOM 1329 C C . PRO A 1 164 ? 5.991 -6.648 -20.332 1.00 66.00 164 PRO A C 1
ATOM 1331 O O . PRO A 1 164 ? 6.578 -6.293 -19.319 1.00 66.00 164 PRO A O 1
ATOM 1334 N N . LYS A 1 165 ? 6.366 -7.738 -21.005 1.00 57.41 165 LYS A N 1
ATOM 1335 C CA . LYS A 1 165 ? 7.475 -8.599 -20.562 1.00 57.41 165 LYS A CA 1
ATOM 1336 C C . LYS A 1 165 ? 8.865 -7.994 -20.810 1.00 57.41 165 LYS A C 1
ATOM 1338 O O . LYS A 1 165 ? 9.842 -8.593 -20.370 1.00 57.41 165 LYS A O 1
ATOM 1343 N N . CYS A 1 166 ? 8.953 -6.880 -21.546 1.00 37.19 166 CYS A N 1
ATOM 1344 C CA . CYS A 1 166 ? 10.201 -6.223 -21.943 1.00 37.19 166 CYS A CA 1
ATOM 1345 C C . CYS A 1 166 ? 10.082 -4.679 -21.894 1.00 37.19 166 CYS A C 1
ATOM 1347 O O . CYS A 1 166 ? 9.227 -4.147 -22.607 1.00 37.19 166 CYS A O 1
ATOM 1349 N N . PRO A 1 167 ? 10.965 -3.977 -21.148 1.00 49.00 167 PRO A N 1
ATOM 1350 C CA . PRO A 1 167 ? 11.881 -4.562 -20.164 1.00 49.00 167 PRO A CA 1
ATOM 1351 C C . PRO A 1 167 ? 11.091 -5.377 -19.134 1.00 49.00 167 PRO A C 1
ATOM 1353 O O . PRO A 1 167 ? 9.895 -5.165 -18.941 1.00 49.00 167 PRO A O 1
ATOM 1356 N N . ARG A 1 168 ? 11.719 -6.428 -18.602 1.00 46.94 168 ARG A N 1
ATOM 1357 C CA . ARG A 1 168 ? 11.041 -7.340 -17.684 1.00 46.94 168 ARG A CA 1
ATOM 1358 C C . ARG A 1 168 ? 10.693 -6.528 -16.455 1.00 46.94 168 ARG A C 1
ATOM 1360 O O . ARG A 1 168 ? 11.600 -6.037 -15.806 1.00 46.94 168 ARG A O 1
ATOM 1367 N N . THR A 1 169 ? 9.405 -6.396 -16.182 1.00 50.50 169 THR A N 1
ATOM 1368 C CA . THR A 1 169 ? 8.896 -5.785 -14.966 1.00 50.50 169 THR A CA 1
ATOM 1369 C C . THR A 1 169 ? 9.601 -6.409 -13.760 1.00 50.50 169 THR A C 1
ATOM 1371 O O . THR A 1 169 ? 9.379 -7.590 -13.465 1.00 50.50 169 THR A O 1
ATOM 1374 N N . GLU A 1 170 ? 10.518 -5.669 -13.137 1.00 53.47 170 GLU A N 1
ATOM 1375 C CA . GLU A 1 170 ? 11.258 -6.170 -11.984 1.00 53.47 170 GLU A CA 1
ATOM 1376 C C . GLU A 1 170 ? 10.325 -6.159 -10.781 1.00 53.47 170 GLU A C 1
ATOM 1378 O O . GLU A 1 170 ? 9.634 -5.184 -10.502 1.00 53.47 170 GLU A O 1
ATOM 1383 N N . VAL A 1 171 ? 10.235 -7.307 -10.118 1.00 53.88 171 VAL A N 1
ATOM 1384 C CA . VAL A 1 171 ? 9.371 -7.495 -8.962 1.00 53.88 171 VAL A CA 1
ATOM 1385 C C . VAL A 1 171 ? 10.248 -7.327 -7.735 1.00 53.88 171 VAL A C 1
ATOM 1387 O O . VAL A 1 171 ? 11.041 -8.215 -7.421 1.00 53.88 171 VAL A O 1
ATOM 1390 N N . ASN A 1 172 ? 10.113 -6.191 -7.060 1.00 55.12 172 ASN A N 1
ATOM 1391 C CA . 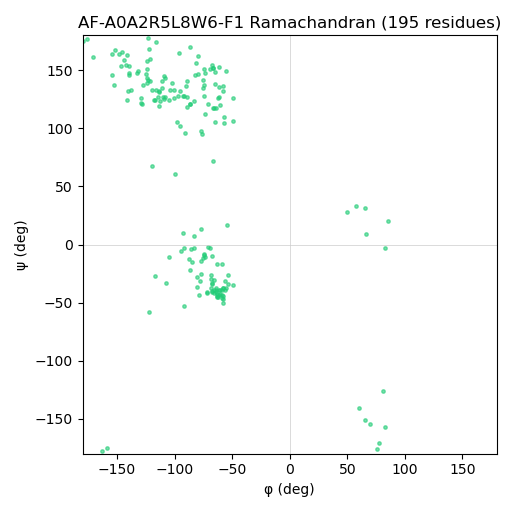ASN A 1 172 ? 10.866 -5.910 -5.847 1.00 55.12 172 ASN A CA 1
ATOM 1392 C C . ASN A 1 172 ? 10.116 -6.478 -4.643 1.00 55.12 172 ASN A C 1
ATOM 1394 O O . ASN A 1 172 ? 8.965 -6.112 -4.405 1.00 55.12 172 ASN A O 1
ATOM 1398 N N . ASP A 1 173 ? 10.765 -7.381 -3.901 1.00 56.31 173 ASP A N 1
ATOM 1399 C CA . ASP A 1 173 ? 10.292 -7.806 -2.582 1.00 56.31 173 ASP A CA 1
ATOM 1400 C C . ASP A 1 173 ? 10.640 -6.712 -1.568 1.00 56.31 173 ASP A C 1
ATOM 1402 O O . ASP A 1 173 ? 11.784 -6.569 -1.120 1.00 56.31 173 ASP A O 1
ATOM 1406 N N . VAL A 1 174 ? 9.648 -5.872 -1.289 1.00 56.12 174 VAL A N 1
ATOM 1407 C CA . VAL A 1 174 ? 9.791 -4.675 -0.456 1.00 56.12 174 VAL A CA 1
ATOM 1408 C C . VAL A 1 174 ? 9.748 -5.042 1.026 1.00 56.12 174 VAL A C 1
ATOM 1410 O O . VAL A 1 174 ? 10.395 -4.380 1.845 1.00 56.12 174 VAL A O 1
ATOM 1413 N N . GLU A 1 175 ? 9.052 -6.132 1.378 1.00 59.50 175 GLU A N 1
ATOM 1414 C CA . GLU A 1 175 ? 9.105 -6.713 2.716 1.00 59.50 175 GLU A CA 1
ATOM 1415 C C . GLU A 1 175 ? 10.133 -7.845 2.775 1.00 59.50 175 GLU A C 1
ATOM 1417 O O . GLU A 1 175 ? 9.853 -8.991 2.448 1.00 59.50 175 GLU A O 1
ATOM 1422 N N . ASN A 1 176 ? 11.303 -7.550 3.330 1.00 62.53 176 ASN A N 1
ATOM 1423 C CA . ASN A 1 176 ? 12.312 -8.564 3.610 1.00 62.53 176 ASN A CA 1
ATOM 1424 C C . ASN A 1 176 ? 12.585 -8.692 5.117 1.00 62.53 176 ASN A C 1
ATOM 1426 O O . ASN A 1 176 ? 12.089 -7.927 5.948 1.00 62.53 176 ASN A O 1
ATOM 1430 N N . SER A 1 177 ? 13.413 -9.672 5.488 1.00 64.38 177 SER A N 1
ATOM 1431 C CA . SER A 1 177 ? 13.757 -9.950 6.889 1.00 64.38 177 SER A CA 1
ATOM 1432 C C . SER A 1 177 ? 14.404 -8.772 7.627 1.00 64.38 177 SER A C 1
ATOM 1434 O O . SER A 1 177 ? 14.463 -8.792 8.855 1.00 64.38 177 SER A O 1
ATOM 1436 N N . LEU A 1 178 ? 14.902 -7.756 6.915 1.00 70.12 178 LEU A N 1
ATOM 1437 C CA . LEU A 1 178 ? 15.524 -6.582 7.521 1.00 70.12 178 LEU A CA 1
ATOM 1438 C C . LEU A 1 178 ? 14.486 -5.608 8.089 1.00 70.12 178 LEU A C 1
ATOM 1440 O O . LEU A 1 178 ? 14.793 -4.927 9.071 1.00 70.12 178 LEU A O 1
ATOM 1444 N N . CYS A 1 179 ? 13.247 -5.607 7.577 1.00 74.56 179 CYS A N 1
ATOM 1445 C CA . CYS A 1 179 ? 12.184 -4.722 8.062 1.00 74.56 179 CYS A CA 1
ATOM 1446 C C . CYS A 1 179 ? 11.954 -4.875 9.571 1.00 74.56 179 CYS A C 1
ATOM 1448 O O . CYS A 1 179 ? 11.806 -3.883 10.287 1.00 74.56 179 CYS A O 1
ATOM 1450 N N . GLY A 1 180 ? 12.061 -6.101 10.090 1.00 78.88 180 GLY A N 1
ATOM 1451 C CA . GLY A 1 180 ? 11.798 -6.387 11.497 1.00 78.88 180 GLY A CA 1
ATOM 1452 C C . GLY A 1 180 ? 10.356 -6.032 11.862 1.00 78.88 180 GLY A C 1
ATOM 1453 O O . GLY A 1 180 ? 9.436 -6.264 11.080 1.00 78.88 180 GLY A O 1
ATOM 1454 N N . THR A 1 181 ? 10.155 -5.465 13.050 1.00 83.06 181 THR A N 1
ATOM 1455 C CA . THR A 1 181 ? 8.835 -4.995 13.486 1.00 83.06 181 THR A CA 1
ATOM 1456 C C . THR A 1 181 ? 8.561 -3.606 12.921 1.00 83.06 181 THR A C 1
ATOM 1458 O O . THR A 1 181 ? 9.331 -2.674 13.163 1.00 83.06 181 THR A O 1
ATOM 1461 N N . TYR A 1 182 ? 7.457 -3.476 12.184 1.00 83.25 182 TYR A N 1
ATOM 1462 C CA . TYR A 1 182 ? 6.965 -2.188 11.705 1.00 83.25 182 TYR A CA 1
ATOM 1463 C C . TYR A 1 182 ? 6.540 -1.281 12.871 1.00 83.25 182 TYR A C 1
ATOM 1465 O O . TYR A 1 182 ? 6.081 -1.785 13.901 1.00 83.25 182 TYR A O 1
ATOM 1473 N N . PRO A 1 183 ? 6.691 0.044 12.727 1.00 81.31 183 PRO A N 1
ATOM 1474 C CA . PRO A 1 183 ? 6.359 0.993 13.776 1.00 81.31 183 PRO A CA 1
ATOM 1475 C C . PRO A 1 183 ? 4.840 1.059 13.988 1.00 81.31 183 PRO A C 1
ATOM 1477 O O . PRO A 1 183 ? 4.060 0.845 13.060 1.00 81.31 183 PRO A O 1
ATOM 1480 N N . ASN A 1 184 ? 4.414 1.367 15.215 1.00 81.75 184 ASN A N 1
ATOM 1481 C CA . ASN A 1 184 ? 3.017 1.713 15.481 1.00 81.75 184 ASN A CA 1
ATOM 1482 C C . ASN A 1 184 ? 2.743 3.173 15.079 1.00 81.75 184 ASN A C 1
ATOM 1484 O O . ASN A 1 184 ? 3.677 3.962 14.945 1.00 81.75 184 ASN A O 1
ATOM 1488 N N . LEU A 1 185 ? 1.468 3.545 14.915 1.00 80.25 185 LEU A N 1
ATOM 1489 C CA . LEU A 1 185 ? 1.103 4.887 14.440 1.00 80.25 185 LEU A CA 1
ATOM 1490 C C . LEU A 1 185 ? 1.635 6.014 15.332 1.00 80.25 185 LEU A C 1
ATOM 1492 O O . LEU A 1 185 ? 2.088 7.022 14.807 1.00 80.25 185 LEU A O 1
ATOM 1496 N N . THR A 1 186 ? 1.652 5.832 16.657 1.00 83.38 186 THR A N 1
ATOM 1497 C CA . THR A 1 186 ? 2.197 6.826 17.598 1.00 83.38 186 THR A CA 1
ATOM 1498 C C . THR A 1 186 ? 3.655 7.151 17.292 1.00 83.38 186 THR A C 1
ATOM 1500 O O . THR A 1 186 ? 4.007 8.316 17.140 1.00 83.38 186 THR A O 1
ATOM 1503 N N . TYR A 1 187 ? 4.490 6.125 17.136 1.00 81.62 187 TYR A N 1
ATOM 1504 C CA . TYR A 1 187 ? 5.904 6.314 16.837 1.00 81.62 187 TYR A CA 1
ATOM 1505 C C . TYR A 1 187 ? 6.122 6.905 15.435 1.00 81.62 187 TYR A C 1
ATOM 1507 O O . TYR A 1 187 ? 7.030 7.706 15.236 1.00 81.62 187 TYR A O 1
ATOM 1515 N N . VAL A 1 188 ? 5.274 6.566 14.456 1.00 80.19 188 VAL A N 1
ATOM 1516 C CA . VAL A 1 188 ? 5.350 7.179 13.118 1.00 80.19 188 VAL A CA 1
ATOM 1517 C C . VAL A 1 188 ? 5.010 8.667 13.163 1.00 80.19 188 VAL A C 1
ATOM 1519 O O . VAL A 1 188 ? 5.707 9.448 12.518 1.00 80.19 188 VAL A O 1
ATOM 1522 N N . SER A 1 189 ? 3.991 9.067 13.928 1.00 83.31 189 SER A N 1
ATOM 1523 C CA . SER A 1 189 ? 3.657 10.484 14.121 1.00 83.31 189 SER A CA 1
ATOM 1524 C C . SER A 1 189 ? 4.832 11.257 14.715 1.00 83.31 189 SER A C 1
ATOM 1526 O O . SER A 1 189 ? 5.199 12.300 14.182 1.00 83.31 189 SER A O 1
ATOM 1528 N N . GLU A 1 190 ? 5.478 10.713 15.752 1.00 86.25 190 GLU A N 1
ATOM 1529 C CA . GLU A 1 190 ? 6.670 11.321 16.362 1.00 86.25 190 GLU A CA 1
ATOM 1530 C C . GLU A 1 190 ? 7.806 11.498 15.340 1.00 86.25 190 GLU A C 1
ATOM 1532 O O . GLU A 1 190 ? 8.437 12.553 15.277 1.00 86.25 190 GLU A O 1
ATOM 1537 N N . LEU A 1 191 ? 8.054 10.487 14.498 1.00 81.69 191 LEU A N 1
ATOM 1538 C CA . LEU A 1 191 ? 9.059 10.575 13.434 1.00 81.69 191 LEU A CA 1
ATOM 1539 C C . LEU A 1 191 ? 8.705 11.635 12.384 1.00 81.69 191 LEU A C 1
ATOM 1541 O O . LEU A 1 191 ? 9.595 12.350 11.922 1.00 81.69 191 LEU A O 1
ATOM 1545 N N . ALA A 1 192 ? 7.427 11.747 12.022 1.00 82.00 192 ALA A N 1
ATOM 1546 C CA . ALA A 1 192 ? 6.966 12.719 11.039 1.00 82.00 192 ALA A CA 1
ATOM 1547 C C . ALA A 1 192 ? 7.069 14.162 11.544 1.00 82.00 192 ALA A C 1
ATOM 1549 O O . ALA A 1 192 ? 7.457 15.044 10.781 1.00 82.00 192 ALA A O 1
ATOM 1550 N N . GLU A 1 193 ? 6.791 14.400 12.826 1.00 81.50 193 GLU A N 1
ATOM 1551 C CA . GLU A 1 193 ? 6.974 15.710 13.462 1.00 81.50 193 GLU A CA 1
ATOM 1552 C C . GLU A 1 193 ? 8.453 16.118 13.523 1.00 81.50 193 GLU A C 1
ATOM 1554 O O . GLU A 1 193 ? 8.790 17.277 13.276 1.00 81.50 193 GLU A O 1
ATOM 1559 N N . LEU A 1 194 ? 9.349 15.166 13.808 1.00 76.12 194 LEU A N 1
ATOM 1560 C CA . LEU A 1 194 ? 10.795 15.410 13.824 1.00 76.12 194 LEU A CA 1
ATOM 1561 C C . LEU A 1 194 ? 11.357 15.714 12.429 1.00 76.12 194 LEU A C 1
ATOM 1563 O O . LEU A 1 194 ? 12.293 16.499 12.318 1.00 76.12 194 LEU A O 1
ATOM 1567 N N . GLY A 1 195 ? 10.800 15.111 11.375 1.00 61.97 195 GLY A N 1
ATOM 1568 C CA . GLY A 1 195 ? 11.225 15.339 9.989 1.00 61.97 195 GLY A CA 1
ATOM 1569 C C . GLY A 1 195 ? 10.795 16.688 9.394 1.00 61.97 195 GLY A C 1
ATOM 1570 O O . GLY A 1 195 ? 11.264 17.042 8.315 1.00 61.97 195 GLY A O 1
ATOM 1571 N N . GLN A 1 196 ? 9.910 17.432 10.067 1.00 59.38 196 GLN A N 1
ATOM 1572 C CA . GLN A 1 196 ? 9.432 18.754 9.634 1.00 59.38 196 GLN A CA 1
ATOM 1573 C C . GLN A 1 196 ? 10.219 19.936 10.240 1.00 59.38 196 GLN A C 1
ATOM 1575 O O . GLN A 1 196 ? 9.942 21.081 9.875 1.00 59.38 196 GLN A O 1
ATOM 1580 N N . GLN A 1 197 ? 11.162 19.679 11.157 1.00 47.97 197 GLN A N 1
ATOM 1581 C CA . GLN A 1 197 ? 12.023 20.685 11.806 1.00 47.97 197 GLN A CA 1
ATOM 1582 C C . GLN A 1 197 ? 13.354 20.861 11.070 1.00 47.97 197 GLN A C 1
ATOM 1584 O O . GLN A 1 197 ? 13.821 22.022 11.004 1.00 47.97 197 GLN A O 1
#